Protein AF-A0A353B2M0-F1 (afdb_monomer_lite)

Structure (mmCIF, N/CA/C/O backbone):
data_AF-A0A353B2M0-F1
#
_entry.id   AF-A0A353B2M0-F1
#
loop_
_atom_site.group_PDB
_atom_site.id
_atom_site.type_symbol
_atom_site.label_atom_id
_atom_site.label_alt_id
_atom_site.label_comp_id
_atom_site.label_asym_id
_atom_site.label_entity_id
_atom_site.label_seq_id
_atom_site.pdbx_PDB_ins_code
_atom_site.Cartn_x
_atom_site.Cartn_y
_atom_site.Cartn_z
_atom_site.occupancy
_atom_site.B_iso_or_equiv
_atom_site.auth_seq_id
_atom_site.auth_comp_id
_atom_site.auth_asym_id
_atom_site.auth_atom_id
_atom_site.pdbx_PDB_model_num
ATOM 1 N N . MET A 1 1 ? 17.232 -44.791 -53.486 1.00 38.66 1 MET A N 1
ATOM 2 C CA . MET A 1 1 ? 16.799 -44.390 -52.121 1.00 38.66 1 MET A CA 1
ATOM 3 C C . MET A 1 1 ? 16.751 -42.863 -52.121 1.00 38.66 1 MET A C 1
ATOM 5 O O . MET A 1 1 ? 17.767 -42.301 -52.481 1.00 38.66 1 MET A O 1
ATOM 9 N N . LYS A 1 2 ? 15.677 -42.109 -51.863 1.00 38.09 2 LYS A N 1
ATOM 10 C CA . LYS A 1 2 ? 14.365 -42.306 -51.221 1.00 38.09 2 LYS A CA 1
ATOM 11 C C . LYS A 1 2 ? 13.293 -41.422 -51.914 1.00 38.09 2 LYS A C 1
ATOM 13 O O . LYS A 1 2 ? 13.633 -40.397 -52.489 1.00 38.09 2 LYS A O 1
ATOM 18 N N . LEU A 1 3 ? 12.046 -41.895 -51.789 1.00 36.38 3 LEU A N 1
ATOM 19 C CA . LEU A 1 3 ? 10.692 -41.305 -51.910 1.00 36.38 3 LEU A CA 1
ATOM 20 C C . LEU A 1 3 ? 10.557 -39.763 -51.885 1.00 36.38 3 LEU A C 1
ATOM 22 O O . LEU A 1 3 ? 11.245 -39.112 -51.111 1.00 36.38 3 LEU A O 1
ATOM 26 N N . ILE A 1 4 ? 9.745 -39.148 -52.765 1.00 41.94 4 ILE A N 1
ATOM 27 C CA . ILE A 1 4 ? 8.272 -38.897 -52.703 1.00 41.94 4 ILE A CA 1
ATOM 28 C C . ILE A 1 4 ? 7.836 -37.994 -51.534 1.00 41.94 4 ILE A C 1
ATOM 30 O O . ILE A 1 4 ? 7.985 -38.361 -50.373 1.00 41.94 4 ILE A O 1
ATOM 34 N N . GLY A 1 5 ? 7.180 -36.877 -51.876 1.00 35.09 5 GLY A N 1
ATOM 35 C CA . GLY A 1 5 ? 6.406 -36.032 -50.964 1.00 35.09 5 GLY A CA 1
ATOM 36 C C . GLY A 1 5 ? 5.658 -34.921 -51.709 1.00 35.09 5 GLY A C 1
ATOM 37 O O . GLY A 1 5 ? 6.160 -33.811 -51.831 1.00 35.09 5 GLY A O 1
ATOM 38 N N . LEU A 1 6 ? 4.470 -35.241 -52.227 1.00 42.84 6 LEU A N 1
ATOM 39 C CA . LEU A 1 6 ? 3.446 -34.288 -52.665 1.00 42.84 6 LEU A CA 1
ATOM 40 C C . LEU A 1 6 ? 2.471 -34.124 -51.488 1.00 42.84 6 LEU A C 1
ATOM 42 O O . LEU A 1 6 ? 2.043 -35.153 -50.977 1.00 42.84 6 LEU A O 1
ATOM 46 N N . LEU A 1 7 ? 2.088 -32.909 -51.082 1.00 34.78 7 LEU A N 1
ATOM 47 C CA . LEU A 1 7 ? 0.728 -32.642 -50.589 1.00 34.78 7 LEU A CA 1
ATOM 48 C C . LEU A 1 7 ? 0.422 -31.135 -50.520 1.00 34.78 7 LEU A C 1
ATOM 50 O O . LEU A 1 7 ? 1.185 -30.326 -50.003 1.00 34.78 7 LEU A O 1
ATOM 54 N N . THR A 1 8 ? -0.737 -30.817 -51.077 1.00 40.44 8 THR A N 1
ATOM 55 C CA . THR A 1 8 ? -1.471 -29.552 -51.155 1.00 40.44 8 THR A CA 1
ATOM 56 C C . THR A 1 8 ? -2.095 -29.136 -49.821 1.00 40.44 8 THR A C 1
ATOM 58 O O . THR A 1 8 ? -2.552 -30.004 -49.080 1.00 40.44 8 THR A O 1
ATOM 61 N N . ALA A 1 9 ? -2.265 -27.828 -49.586 1.00 36.38 9 ALA A N 1
ATOM 62 C CA . ALA A 1 9 ? -3.246 -27.318 -48.626 1.00 36.38 9 ALA A CA 1
ATOM 63 C C . ALA A 1 9 ? -3.965 -26.061 -49.153 1.00 36.38 9 ALA A C 1
ATOM 65 O O . ALA A 1 9 ? -3.365 -25.100 -49.623 1.00 36.38 9 ALA A O 1
ATOM 66 N N . THR A 1 10 ? -5.283 -26.178 -49.084 1.00 38.34 10 THR A N 1
ATOM 67 C CA . THR A 1 10 ? -6.421 -25.353 -49.498 1.00 38.34 10 THR A CA 1
ATOM 68 C C . THR A 1 10 ? -6.509 -23.959 -48.871 1.00 38.34 10 THR A C 1
ATOM 70 O O . THR A 1 10 ? -6.306 -23.792 -47.671 1.00 38.34 10 THR A O 1
ATOM 73 N N . ALA A 1 11 ? -6.938 -22.986 -49.681 1.00 36.31 11 ALA A N 1
ATOM 74 C CA . ALA A 1 11 ? -7.404 -21.671 -49.250 1.00 36.31 11 ALA A CA 1
ATOM 75 C C . ALA A 1 11 ? -8.826 -21.757 -48.661 1.00 36.31 11 ALA A C 1
ATOM 77 O O . ALA A 1 11 ? -9.702 -22.389 -49.253 1.00 36.31 11 ALA A O 1
ATOM 78 N N . ALA A 1 12 ? -9.058 -21.098 -47.524 1.00 38.59 12 ALA A N 1
ATOM 79 C CA . ALA A 1 12 ? -10.376 -20.944 -46.914 1.00 38.59 12 ALA A CA 1
ATOM 80 C C . ALA A 1 12 ? -10.892 -19.511 -47.126 1.00 38.59 12 ALA A C 1
ATOM 82 O O . ALA A 1 12 ? -10.228 -18.541 -46.761 1.00 38.59 12 ALA A O 1
ATOM 83 N N . LEU A 1 13 ? -12.078 -19.401 -47.729 1.00 34.12 13 LEU A N 1
ATOM 84 C CA . LEU A 1 13 ? -12.863 -18.174 -47.846 1.00 34.12 13 LEU A CA 1
ATOM 85 C C . LEU A 1 13 ? -13.512 -17.836 -46.496 1.00 34.12 13 LEU A C 1
ATOM 87 O O . LEU A 1 13 ? -14.226 -18.667 -45.939 1.00 34.12 13 LEU A O 1
ATOM 91 N N . PHE A 1 14 ? -13.338 -16.602 -46.021 1.00 34.75 14 PHE A N 1
ATOM 92 C CA . PHE A 1 14 ? -14.155 -16.032 -44.948 1.00 34.75 14 PHE A CA 1
ATOM 93 C C . PHE A 1 14 ? -15.223 -15.108 -45.539 1.00 34.75 14 PHE A C 1
ATOM 95 O O . PHE A 1 14 ? -14.926 -14.139 -46.236 1.00 34.75 14 PHE A O 1
ATOM 102 N N . SER A 1 15 ? -16.479 -15.449 -45.256 1.00 35.28 15 SER A N 1
ATOM 103 C CA . SER A 1 15 ? -17.677 -14.669 -45.561 1.00 35.28 15 SER A CA 1
ATOM 104 C C . SER A 1 15 ? -17.810 -13.512 -44.568 1.00 35.28 15 SER A C 1
ATOM 106 O O . SER A 1 15 ? -17.957 -13.738 -43.369 1.00 35.28 15 SER A O 1
ATOM 108 N N . LEU A 1 16 ? -17.789 -12.279 -45.074 1.00 35.88 16 LEU A N 1
ATOM 109 C CA . LEU A 1 16 ? -18.179 -11.072 -44.346 1.00 35.88 16 LEU A CA 1
ATOM 110 C C . LEU A 1 16 ? -19.706 -10.935 -44.387 1.00 35.88 16 LEU A C 1
ATOM 112 O O . LEU A 1 16 ? -20.298 -10.828 -45.458 1.00 35.88 16 LEU A O 1
ATOM 116 N N . SER A 1 17 ? -20.348 -10.901 -43.223 1.00 35.69 17 SER A N 1
ATOM 117 C CA . SER A 1 17 ? -21.733 -10.447 -43.084 1.00 35.69 17 SER A CA 1
ATOM 118 C C . SER A 1 17 ? -21.757 -9.296 -42.089 1.00 35.69 17 SER A C 1
ATOM 120 O O . SER A 1 17 ? -21.567 -9.478 -40.890 1.00 35.69 17 SER A O 1
ATOM 122 N N . SER A 1 18 ? -21.923 -8.092 -42.625 1.00 35.28 18 SER A N 1
ATOM 123 C CA . SER A 1 18 ? -22.082 -6.838 -41.902 1.00 35.28 18 SER A CA 1
ATOM 124 C C . SER A 1 18 ? -23.506 -6.722 -41.355 1.00 35.28 18 SER A C 1
ATOM 126 O O . SER A 1 18 ? -24.476 -6.718 -42.110 1.00 35.28 18 SER A O 1
ATOM 128 N N . VAL A 1 19 ? -23.633 -6.594 -40.035 1.00 40.03 19 VAL A N 1
ATOM 129 C CA . VAL A 1 19 ? -24.882 -6.187 -39.382 1.00 40.03 19 VAL A CA 1
ATOM 130 C C . VAL A 1 19 ? -24.833 -4.674 -39.184 1.00 40.03 19 VAL A C 1
ATOM 132 O O . VAL A 1 19 ? -23.972 -4.154 -38.477 1.00 40.03 19 VAL A O 1
ATOM 135 N N . PHE A 1 20 ? -25.749 -3.971 -39.846 1.00 31.17 20 PHE A N 1
ATOM 136 C CA . PHE A 1 20 ? -26.027 -2.555 -39.626 1.00 31.17 20 PHE A CA 1
ATOM 137 C C . PHE A 1 20 ? -26.699 -2.367 -38.260 1.00 31.17 20 PHE A C 1
ATOM 139 O O . PHE A 1 20 ? -27.721 -2.995 -37.989 1.00 31.17 20 PHE A O 1
ATOM 146 N N . CYS A 1 21 ? -26.169 -1.468 -37.429 1.00 29.81 21 CYS A N 1
ATOM 147 C CA . CYS A 1 21 ? -26.849 -0.973 -36.235 1.00 29.81 21 CYS A CA 1
ATOM 148 C C . CYS A 1 21 ? -27.221 0.501 -36.460 1.00 29.81 21 CYS A C 1
ATOM 150 O O . CYS A 1 21 ? -26.355 1.336 -36.721 1.00 29.81 21 CYS A O 1
ATOM 152 N N . VAL A 1 22 ? -28.521 0.792 -36.425 1.00 32.06 22 VAL A N 1
ATOM 153 C CA . VAL A 1 22 ? -29.113 2.133 -36.552 1.00 32.06 22 VAL A CA 1
ATOM 154 C C . VAL A 1 22 ? -29.095 2.808 -35.173 1.00 32.06 22 VAL A C 1
ATOM 156 O O . VAL A 1 22 ? -29.482 2.157 -34.201 1.00 32.06 22 VAL A O 1
ATOM 159 N N . PRO A 1 23 ? -28.702 4.088 -35.039 1.00 32.81 23 PRO A N 1
ATOM 160 C CA . PRO A 1 23 ? -28.779 4.783 -33.761 1.00 32.81 23 PRO A CA 1
ATOM 161 C C . PRO A 1 23 ? -30.209 5.275 -33.491 1.00 32.81 23 PRO A C 1
ATOM 163 O O . PRO A 1 23 ? -30.812 5.958 -34.319 1.00 32.81 23 PRO A O 1
ATOM 166 N N . LEU A 1 24 ? -30.739 4.950 -32.308 1.00 30.84 24 LEU A N 1
ATOM 167 C CA . LEU A 1 24 ? -31.956 5.556 -31.769 1.00 30.84 24 LEU A CA 1
ATOM 168 C C . LEU A 1 24 ? -31.598 6.903 -31.123 1.00 30.84 24 LEU A C 1
ATOM 170 O O . LEU A 1 24 ? -30.913 6.954 -30.104 1.00 30.84 24 LEU A O 1
ATOM 174 N N . THR A 1 25 ? -32.081 7.994 -31.705 1.00 33.09 25 THR A N 1
ATOM 175 C CA . THR A 1 25 ? -32.149 9.310 -31.061 1.00 33.09 25 THR A CA 1
ATOM 176 C C . THR A 1 25 ? -33.487 9.439 -30.337 1.00 33.09 25 THR A C 1
ATOM 178 O O . THR A 1 25 ? -34.529 9.290 -30.974 1.00 33.09 25 THR A O 1
ATOM 181 N N . SER A 1 26 ? -33.489 9.778 -29.047 1.00 33.69 26 SER A N 1
ATOM 182 C CA . SER A 1 26 ? -34.686 10.287 -28.366 1.00 33.69 26 SER A CA 1
ATOM 183 C C . SER A 1 26 ? -34.402 11.663 -27.775 1.00 33.69 26 SER A C 1
ATOM 185 O O . SER A 1 26 ? -33.613 11.817 -26.844 1.00 33.69 26 SER A O 1
ATOM 187 N N . SER A 1 27 ? -35.054 12.653 -28.365 1.00 29.84 27 SER A N 1
ATOM 188 C CA . SER A 1 27 ? -35.140 14.045 -27.951 1.00 29.84 27 SER A CA 1
ATOM 189 C C . SER A 1 27 ? -36.437 14.302 -27.173 1.00 29.84 27 SER A C 1
ATOM 191 O O . SER A 1 27 ? -37.452 13.705 -27.522 1.00 29.84 27 SER A O 1
ATOM 193 N N . LEU A 1 28 ? -36.385 15.299 -26.273 1.00 27.97 28 LEU A N 1
ATOM 194 C CA . LEU A 1 28 ? -37.503 16.073 -25.686 1.00 27.97 28 LEU A CA 1
ATOM 195 C C . LEU A 1 28 ? -38.323 15.306 -24.615 1.00 27.97 28 LEU A C 1
ATOM 197 O O . LEU A 1 28 ? -38.499 14.104 -24.704 1.00 27.97 28 LEU A O 1
ATOM 201 N N . GLU A 1 29 ? -38.808 15.901 -23.520 1.00 31.11 29 GLU A N 1
ATOM 202 C CA . GLU A 1 29 ? -39.394 17.236 -23.399 1.00 31.11 29 GLU A CA 1
ATOM 203 C C . GLU A 1 29 ? -39.550 17.652 -21.916 1.00 31.11 29 GLU A C 1
ATOM 205 O O . GLU A 1 29 ? -39.740 16.825 -21.024 1.00 31.11 29 GLU A O 1
ATOM 210 N N . SER A 1 30 ? -39.468 18.958 -21.659 1.00 30.44 30 SER A N 1
ATOM 211 C CA . SER A 1 30 ? -39.728 19.627 -20.380 1.00 30.44 30 SER A CA 1
ATOM 212 C C . SER A 1 30 ? -41.229 19.817 -20.126 1.00 30.44 30 SER A C 1
ATOM 214 O O . SER A 1 30 ? -41.936 20.249 -21.033 1.00 30.44 30 SER A O 1
ATOM 216 N N . GLY A 1 31 ? -41.698 19.640 -18.884 1.00 28.89 31 GLY A N 1
ATOM 217 C CA . GLY A 1 31 ? -43.100 19.889 -18.520 1.00 28.89 31 GLY A CA 1
ATOM 218 C C . GLY A 1 31 ? -43.348 20.125 -17.024 1.00 28.89 31 GLY A C 1
ATOM 219 O O . GLY A 1 31 ? -43.623 19.193 -16.285 1.00 28.89 31 GLY A O 1
ATOM 220 N N . GLN A 1 32 ? -43.213 21.390 -16.619 1.00 27.52 32 GLN A N 1
ATOM 221 C CA . GLN A 1 32 ? -44.094 22.203 -15.757 1.00 27.52 32 GLN A CA 1
ATOM 222 C C . GLN A 1 32 ? -44.709 21.661 -14.437 1.00 27.52 32 GLN A C 1
ATOM 224 O O . GLN A 1 32 ? -45.467 20.698 -14.391 1.00 27.52 32 GLN A O 1
ATOM 229 N N . GLN A 1 33 ? -44.462 22.439 -13.371 1.00 28.86 33 GLN A N 1
ATOM 230 C CA . GLN A 1 33 ? -45.110 22.432 -12.051 1.00 28.86 33 GLN A CA 1
ATOM 231 C C . GLN A 1 33 ? -46.632 22.636 -12.105 1.00 28.86 33 GLN A C 1
ATOM 233 O O . GLN A 1 33 ? -47.107 23.516 -12.822 1.00 28.86 33 GLN A O 1
ATOM 238 N N . VAL A 1 34 ? -47.358 21.981 -11.188 1.00 26.98 34 VAL A N 1
ATOM 239 C CA . VAL A 1 34 ? -48.629 22.491 -10.646 1.00 26.98 34 VAL A CA 1
ATOM 240 C C . VAL A 1 34 ? -48.684 22.237 -9.137 1.00 26.98 34 VAL A C 1
ATOM 242 O O . VAL A 1 34 ? -48.509 21.113 -8.671 1.00 26.98 34 VAL A O 1
ATOM 245 N N . SER A 1 35 ? -48.909 23.312 -8.383 1.00 27.80 35 SER A N 1
ATOM 246 C CA . SER A 1 35 ? -49.234 23.324 -6.959 1.00 27.80 35 SER A CA 1
ATOM 247 C C . SER A 1 35 ? -50.745 23.210 -6.762 1.00 27.80 35 SER A C 1
ATOM 249 O O . SER A 1 35 ? -51.513 23.815 -7.506 1.00 27.80 35 SER A O 1
ATOM 251 N N . VAL A 1 36 ? -51.182 22.500 -5.719 1.00 29.11 36 VAL A N 1
ATOM 252 C CA . VAL A 1 36 ? -52.531 22.660 -5.160 1.00 29.11 36 VAL A CA 1
ATOM 253 C C . VAL A 1 36 ? -52.441 22.594 -3.638 1.00 29.11 36 VAL A C 1
ATOM 255 O O . VAL A 1 36 ? -51.980 21.610 -3.062 1.00 29.11 36 VAL A O 1
ATOM 258 N N . SER A 1 37 ? -52.875 23.683 -3.011 1.00 31.83 37 SER A N 1
ATOM 259 C CA . SER A 1 37 ? -53.070 23.857 -1.571 1.00 31.83 37 SER A CA 1
ATOM 260 C C . SER A 1 37 ? -54.562 23.745 -1.222 1.00 31.83 37 SER A C 1
ATOM 262 O O . SER A 1 37 ? -55.397 23.931 -2.101 1.00 31.83 37 SER A O 1
ATOM 264 N N . GLN A 1 38 ? -54.841 23.610 0.087 1.00 32.00 38 GLN A N 1
ATOM 265 C CA . GLN A 1 38 ? -56.123 23.702 0.832 1.00 32.00 38 GLN A CA 1
ATOM 266 C C . GLN A 1 38 ? -56.730 22.328 1.199 1.00 32.00 38 GLN A C 1
ATOM 268 O O . GLN A 1 38 ? -57.123 21.578 0.319 1.00 32.00 38 GLN A O 1
ATOM 273 N N . GLN A 1 39 ? -56.661 21.816 2.440 1.00 30.70 39 GLN A N 1
ATOM 274 C CA . GLN A 1 39 ? -57.076 22.292 3.784 1.00 30.70 39 GLN A CA 1
ATOM 275 C C . GLN A 1 39 ? -58.570 22.036 4.070 1.00 30.70 39 GLN A C 1
ATOM 277 O O . GLN A 1 39 ? -59.410 22.638 3.415 1.00 30.70 39 GLN A O 1
ATOM 282 N N . LEU A 1 40 ? -58.869 21.186 5.075 1.00 26.77 40 LEU A N 1
ATOM 283 C CA . LEU A 1 40 ? -59.820 21.393 6.197 1.00 26.77 40 LEU A CA 1
ATOM 284 C C . LEU A 1 40 ? -60.148 20.073 6.941 1.00 26.77 40 LEU A C 1
ATOM 286 O O . LEU A 1 40 ? -60.422 19.061 6.306 1.00 26.77 40 LEU A O 1
ATOM 290 N N . GLY A 1 41 ? -60.172 20.118 8.284 1.00 26.84 41 GLY A N 1
ATOM 291 C CA . GLY A 1 41 ? -60.771 19.078 9.144 1.00 26.84 41 GLY A CA 1
ATOM 292 C C . GLY A 1 41 ? -60.127 18.890 10.531 1.00 26.84 41 GLY A C 1
ATOM 293 O O . GLY A 1 41 ? -59.205 18.097 10.670 1.00 26.84 41 GLY A O 1
ATOM 294 N N . GLN A 1 42 ? -60.631 19.617 11.539 1.00 29.72 42 GLN A N 1
ATOM 295 C CA . GLN A 1 42 ? -60.488 19.414 13.006 1.00 29.72 42 GLN A CA 1
ATOM 296 C C . GLN A 1 42 ? -60.988 18.005 13.428 1.00 29.72 42 GLN A C 1
ATOM 298 O O . GLN A 1 42 ? -61.730 17.402 12.666 1.00 29.72 42 GLN A O 1
ATOM 303 N N . GLU A 1 43 ? -60.754 17.376 14.584 1.00 29.66 43 GLU A N 1
ATOM 304 C CA . GLU A 1 43 ? -60.117 17.615 15.889 1.00 29.66 43 GLU A CA 1
ATOM 305 C C . GLU A 1 43 ? -60.033 16.211 16.549 1.00 29.66 43 GLU A C 1
ATOM 307 O O . GLU A 1 43 ? -60.992 15.449 16.434 1.00 29.66 43 GLU A O 1
ATOM 312 N N . ALA A 1 44 ? -58.957 15.858 17.262 1.00 28.25 44 ALA A N 1
ATOM 313 C CA . ALA A 1 44 ? -59.009 14.867 18.350 1.00 28.25 44 ALA A CA 1
ATOM 314 C C . ALA A 1 44 ? -57.740 14.944 19.211 1.00 28.25 44 ALA A C 1
ATOM 316 O O . ALA A 1 44 ? -56.614 14.769 18.747 1.00 28.25 44 ALA A O 1
ATOM 317 N N . THR A 1 45 ? -57.952 15.224 20.488 1.00 32.66 45 THR A N 1
ATOM 318 C CA . THR A 1 45 ? -56.978 15.307 21.571 1.00 32.66 45 THR A CA 1
ATOM 319 C C . THR A 1 45 ? -56.500 13.922 22.003 1.00 32.66 45 THR A C 1
ATOM 321 O O . THR A 1 45 ? -57.309 13.106 22.421 1.00 32.66 45 THR A O 1
ATOM 324 N N . THR A 1 46 ? -55.185 13.686 22.045 1.00 29.38 46 THR A N 1
ATOM 325 C CA . THR A 1 46 ? -54.583 12.724 22.990 1.00 29.38 46 THR A CA 1
ATOM 326 C C . THR A 1 46 ? -53.135 13.092 23.299 1.00 29.38 46 THR A C 1
ATOM 328 O O . THR A 1 46 ? -52.298 13.188 22.403 1.00 29.38 46 THR A O 1
ATOM 331 N N . ASN A 1 47 ? -52.849 13.251 24.593 1.00 38.31 47 ASN A N 1
ATOM 332 C CA . ASN A 1 47 ? -51.508 13.278 25.167 1.00 38.31 47 ASN A CA 1
ATOM 333 C C . ASN A 1 47 ? -50.688 12.071 24.687 1.00 38.31 47 ASN A C 1
ATOM 335 O O . ASN A 1 47 ? -51.014 10.929 25.004 1.00 38.31 47 ASN A O 1
ATOM 339 N N . SER A 1 48 ? -49.579 12.330 24.003 1.00 31.83 48 SER A N 1
ATOM 340 C CA . SER A 1 48 ? -48.527 11.353 23.746 1.00 31.83 48 SER A CA 1
ATOM 341 C C . SER A 1 48 ? -47.200 12.059 23.974 1.00 31.83 48 SER A C 1
ATOM 343 O O . SER A 1 48 ? -46.919 13.099 23.376 1.00 31.83 48 SER A O 1
ATOM 345 N N . LYS A 1 49 ? -46.429 11.529 24.928 1.00 34.94 49 LYS A N 1
ATOM 346 C CA . LYS A 1 49 ? -45.073 11.963 25.263 1.00 34.94 49 LYS A CA 1
ATOM 347 C C . LYS A 1 49 ? -44.299 12.214 23.973 1.00 34.94 49 LYS A C 1
ATOM 349 O O . LYS A 1 49 ? -44.197 11.317 23.141 1.00 34.94 49 LYS A O 1
ATOM 354 N N . ALA A 1 50 ? -43.727 13.409 23.845 1.00 31.97 50 ALA A N 1
ATOM 355 C CA . ALA A 1 50 ? -42.765 13.713 22.802 1.00 31.97 50 ALA A CA 1
ATOM 356 C C . ALA A 1 50 ? -41.608 12.710 22.910 1.00 31.97 50 ALA A C 1
ATOM 358 O O . ALA A 1 50 ? -40.702 12.864 23.730 1.00 31.97 50 ALA A O 1
ATOM 359 N N . GLN A 1 51 ? -41.665 11.650 22.104 1.00 34.81 51 GLN A N 1
ATOM 360 C CA . GLN A 1 51 ? -40.499 10.856 21.774 1.00 34.81 51 GLN A CA 1
ATOM 361 C C . GLN A 1 51 ? -39.513 11.834 21.154 1.00 34.81 51 GLN A C 1
ATOM 363 O O . GLN A 1 51 ? -39.758 12.402 20.086 1.00 34.81 51 GLN A O 1
ATOM 368 N N . ALA A 1 52 ? -38.432 12.091 21.888 1.00 37.69 52 ALA A N 1
ATOM 369 C CA . ALA A 1 52 ? -37.298 12.819 21.369 1.00 37.69 52 ALA A CA 1
ATOM 370 C C . ALA A 1 52 ? -36.937 12.183 20.027 1.00 37.69 52 ALA A C 1
ATOM 372 O O . ALA A 1 52 ? -36.637 10.988 19.961 1.00 37.69 52 ALA A O 1
ATOM 373 N N . LYS A 1 53 ? -37.020 12.983 18.957 1.00 33.62 53 LYS A N 1
ATOM 374 C CA . LYS A 1 53 ? -36.496 12.609 17.644 1.00 33.62 53 LYS A CA 1
ATOM 375 C C . LYS A 1 53 ? -35.104 12.012 17.867 1.00 33.62 53 LYS A C 1
ATOM 377 O O . LYS A 1 53 ? -34.347 12.603 18.648 1.00 33.62 53 LYS A O 1
ATOM 382 N N . PRO A 1 54 ? -34.755 10.881 17.228 1.00 37.72 54 PRO A N 1
ATOM 383 C CA . PRO A 1 54 ? -33.411 10.346 17.347 1.00 37.72 54 PRO A CA 1
ATOM 384 C C . PRO A 1 54 ? -32.454 11.487 17.018 1.00 37.72 54 PRO A C 1
ATOM 386 O O . PRO A 1 54 ? -32.630 12.175 16.004 1.00 37.72 54 PRO A O 1
ATOM 389 N N . LYS A 1 55 ? -31.515 11.764 17.936 1.00 32.50 55 LYS A N 1
ATOM 390 C CA . LYS A 1 55 ? -30.441 12.727 17.692 1.00 32.50 55 LYS A CA 1
ATOM 391 C C . LYS A 1 55 ? -29.891 12.377 16.318 1.00 32.50 55 LYS A C 1
ATOM 393 O O . LYS A 1 55 ? -29.421 11.257 16.138 1.00 32.50 55 LYS A O 1
ATOM 398 N N . LYS A 1 56 ? -29.996 13.303 15.356 1.00 35.16 56 LYS A N 1
ATOM 399 C CA . LYS A 1 56 ? -29.266 13.200 14.093 1.00 35.16 56 LYS A CA 1
ATOM 400 C C . LYS A 1 56 ? -27.831 12.873 14.490 1.00 35.16 56 LYS A C 1
ATOM 402 O O . LYS A 1 56 ? -27.192 13.707 15.132 1.00 35.16 56 LYS A O 1
ATOM 407 N N . SER A 1 57 ? -27.375 11.655 14.203 1.00 42.09 57 SER A N 1
ATOM 408 C CA . SER A 1 57 ? -25.964 11.314 14.319 1.00 42.09 57 SER A CA 1
ATOM 409 C C . SER A 1 57 ? -25.226 12.408 13.560 1.00 42.09 57 SER A C 1
ATOM 411 O O . SER A 1 57 ? -25.565 12.664 12.400 1.00 42.09 57 SER A O 1
ATOM 413 N N . GLY A 1 58 ? -24.326 13.131 14.233 1.00 41.31 58 GLY A N 1
ATOM 414 C CA . GLY A 1 58 ? -23.527 14.162 13.578 1.00 41.31 58 GLY A CA 1
ATOM 415 C C . GLY A 1 58 ? -22.958 13.583 12.287 1.00 41.31 58 GLY A C 1
ATOM 416 O O . GLY A 1 58 ? -22.591 12.407 12.266 1.00 41.31 58 GLY A O 1
ATOM 417 N N . ARG A 1 59 ? -22.976 14.364 11.199 1.00 51.16 59 ARG A N 1
ATOM 418 C CA . ARG A 1 59 ? -22.348 13.959 9.934 1.00 51.16 59 ARG A CA 1
ATOM 419 C C . ARG A 1 59 ? -20.959 13.415 10.272 1.00 51.16 59 ARG A C 1
ATOM 421 O O . ARG A 1 59 ? -20.140 14.170 10.787 1.00 51.16 59 ARG A O 1
ATOM 428 N N . ARG A 1 60 ? -20.734 12.114 10.058 1.00 67.56 60 ARG A N 1
ATOM 429 C CA . ARG A 1 60 ? -19.393 11.536 10.137 1.00 67.56 60 ARG A CA 1
ATOM 430 C C . ARG A 1 60 ? -18.600 12.212 9.026 1.00 67.56 60 ARG A C 1
ATOM 432 O O . ARG A 1 60 ? -18.990 12.134 7.866 1.00 67.56 60 ARG A O 1
ATOM 439 N N . SER A 1 61 ? -17.602 12.988 9.416 1.00 80.81 61 SER A N 1
ATOM 440 C CA . SER A 1 61 ? -16.646 13.613 8.514 1.00 80.81 61 SER A CA 1
ATOM 441 C C . SER A 1 61 ? -15.272 13.080 8.864 1.00 80.81 61 SER A C 1
ATOM 443 O O . SER A 1 61 ? -14.988 12.851 10.044 1.00 80.81 61 SER A O 1
ATOM 445 N N . PHE A 1 62 ? -14.420 12.929 7.857 1.00 89.19 62 PHE A N 1
ATOM 446 C CA . PHE A 1 62 ? -13.025 12.592 8.081 1.00 89.19 62 PHE A CA 1
ATOM 447 C C . PHE A 1 62 ? -12.364 13.608 9.034 1.00 89.19 62 PHE A C 1
ATOM 449 O O . PHE A 1 62 ? -12.678 14.805 8.968 1.00 89.19 62 PHE A O 1
ATOM 456 N N . PRO A 1 63 ? -11.483 13.153 9.944 1.00 91.62 63 PRO A N 1
ATOM 457 C CA . PRO A 1 63 ? -10.638 14.037 10.741 1.00 91.62 63 PRO A CA 1
ATOM 458 C C . PRO A 1 63 ? -9.722 14.899 9.876 1.00 91.62 63 PRO A C 1
ATOM 460 O O . PRO A 1 63 ? -9.594 14.683 8.673 1.00 91.62 63 PRO A O 1
ATOM 463 N N . LYS A 1 64 ? -9.069 15.887 10.494 1.00 90.69 64 LYS A N 1
ATOM 464 C CA . LYS A 1 64 ? -8.152 16.776 9.767 1.00 90.69 64 LYS A CA 1
ATOM 465 C C . LYS A 1 64 ? -6.789 16.141 9.538 1.00 90.69 64 LYS A C 1
ATOM 467 O O . LYS A 1 64 ? -6.111 16.507 8.588 1.00 90.69 64 LYS A O 1
ATOM 472 N N . THR A 1 65 ? -6.381 15.246 10.430 1.00 94.50 65 THR A N 1
ATOM 473 C CA . THR A 1 65 ? -5.053 14.634 10.402 1.00 94.50 65 THR A CA 1
ATOM 474 C C . THR A 1 65 ? -5.149 13.126 10.208 1.00 94.50 65 THR A C 1
ATOM 476 O O . THR A 1 65 ? -6.128 12.496 10.623 1.00 94.50 65 THR A O 1
ATOM 479 N N . ALA A 1 66 ? -4.126 12.531 9.594 1.00 95.12 66 ALA A N 1
ATOM 480 C CA . ALA A 1 66 ? -4.060 11.084 9.425 1.00 95.12 66 ALA A CA 1
ATOM 481 C C . ALA A 1 66 ? -3.998 10.360 10.775 1.00 95.12 66 ALA A C 1
ATOM 483 O O . ALA A 1 66 ? -4.619 9.314 10.929 1.00 95.12 66 ALA A O 1
ATOM 484 N N . PHE A 1 67 ? -3.319 10.922 11.777 1.00 97.31 67 PHE A N 1
ATOM 485 C CA . PHE A 1 67 ? -3.239 10.335 13.112 1.00 97.31 67 PHE A CA 1
ATOM 486 C C . PHE A 1 67 ? -4.602 10.293 13.817 1.00 97.31 67 PHE A C 1
ATOM 488 O O . PHE A 1 67 ? -4.988 9.251 14.340 1.00 97.31 67 PHE A O 1
ATOM 495 N N . GLU A 1 68 ? -5.381 11.379 13.781 1.00 96.75 68 GLU A N 1
ATOM 496 C CA . GLU A 1 68 ? -6.755 11.360 14.313 1.00 96.75 68 GLU A CA 1
ATOM 497 C C . GLU A 1 68 ? -7.634 10.354 13.558 1.00 96.75 68 GLU A C 1
ATOM 499 O O . GLU A 1 68 ? -8.508 9.716 14.145 1.00 96.75 68 GLU A O 1
ATOM 504 N N . TYR A 1 69 ? -7.405 10.191 12.252 1.00 96.00 69 TYR A N 1
ATOM 505 C CA . TYR A 1 69 ? -8.102 9.179 11.472 1.00 96.00 69 TYR A CA 1
ATOM 506 C C . TYR A 1 69 ? -7.674 7.757 11.851 1.00 96.00 69 TYR A C 1
ATOM 508 O O . TYR A 1 69 ? -8.541 6.907 12.025 1.00 96.00 69 TYR A O 1
ATOM 516 N N . ALA A 1 70 ? -6.387 7.511 12.112 1.00 97.19 70 ALA A N 1
ATOM 517 C CA . ALA A 1 70 ? -5.892 6.248 12.662 1.00 97.19 70 ALA A CA 1
ATOM 518 C C . ALA A 1 70 ? -6.585 5.898 13.995 1.00 97.19 70 ALA A C 1
ATOM 520 O O . ALA A 1 70 ? -7.067 4.781 14.164 1.00 97.19 70 ALA A O 1
ATOM 521 N N . GLN A 1 71 ? -6.740 6.873 14.896 1.00 97.38 71 GLN A N 1
ATOM 522 C CA . GLN A 1 71 ? -7.473 6.683 16.155 1.00 97.38 71 GLN A CA 1
ATOM 523 C C . GLN A 1 71 ? -8.970 6.413 15.937 1.00 97.38 71 GLN A C 1
ATOM 525 O O . GLN A 1 71 ? -9.582 5.639 16.669 1.00 97.38 71 GLN A O 1
ATOM 530 N N . MET A 1 72 ? -9.580 7.045 14.929 1.00 96.19 72 MET A N 1
ATOM 531 C CA . MET A 1 72 ? -10.985 6.817 14.583 1.00 96.19 72 MET A CA 1
ATOM 532 C C . MET A 1 72 ? -11.233 5.397 14.055 1.00 96.19 72 MET A C 1
ATOM 534 O O . MET A 1 72 ? -12.297 4.836 14.318 1.00 96.19 72 MET A O 1
ATOM 538 N N . VAL A 1 73 ? -10.293 4.833 13.292 1.00 96.94 73 VAL A N 1
ATOM 539 C CA . VAL A 1 73 ? -10.450 3.515 12.651 1.00 96.94 73 VAL A CA 1
ATOM 540 C C . VAL A 1 73 ? -10.055 2.353 13.563 1.00 96.94 73 VAL A C 1
ATOM 542 O O . VAL A 1 73 ? -10.548 1.239 13.377 1.00 96.94 73 VAL A O 1
ATOM 545 N N . GLU A 1 74 ? -9.213 2.610 14.566 1.00 97.81 74 GLU A N 1
ATOM 546 C CA . GLU A 1 74 ? -8.657 1.598 15.470 1.00 97.81 74 GLU A CA 1
ATOM 547 C C . GLU A 1 74 ? -9.699 0.665 16.117 1.00 97.81 74 GLU A C 1
ATOM 549 O O . GLU A 1 74 ? -9.462 -0.544 16.141 1.00 97.81 74 GLU A O 1
ATOM 554 N N . PRO A 1 75 ? -10.881 1.128 16.573 1.00 97.38 75 PRO A N 1
ATOM 555 C CA . PRO A 1 75 ? -11.869 0.231 17.175 1.00 97.38 75 PRO A CA 1
ATOM 556 C C . PRO A 1 75 ? -12.397 -0.872 16.240 1.00 97.38 75 PRO A C 1
ATOM 558 O O . PRO A 1 75 ? -12.829 -1.918 16.721 1.00 97.38 75 PRO A O 1
ATOM 561 N N . GLU A 1 76 ? -12.380 -0.652 14.921 1.00 97.94 76 GLU A N 1
ATOM 562 C CA . GLU A 1 76 ? -12.879 -1.605 13.913 1.00 97.94 76 GLU A CA 1
ATOM 563 C C . GLU A 1 76 ? -11.750 -2.390 13.231 1.00 97.94 76 GLU A C 1
ATOM 565 O O . GLU A 1 76 ? -11.947 -3.544 12.834 1.00 97.94 76 GLU A O 1
ATOM 570 N N . LEU A 1 77 ? -10.581 -1.756 13.071 1.00 98.38 77 LEU A N 1
ATOM 571 C CA . LEU A 1 77 ? -9.482 -2.237 12.224 1.00 98.38 77 LEU A CA 1
ATOM 572 C C . LEU A 1 77 ? -8.154 -2.433 12.971 1.00 98.38 77 LEU A C 1
ATOM 574 O O . LEU A 1 77 ? -7.170 -2.900 12.393 1.00 98.38 77 LEU A O 1
ATOM 578 N N . GLY A 1 78 ? -8.106 -2.098 14.256 1.00 98.00 78 GLY A N 1
ATOM 579 C CA . GLY A 1 78 ? -6.856 -2.037 14.996 1.00 98.00 78 GLY A CA 1
ATOM 580 C C . GLY A 1 78 ? -5.900 -0.984 14.437 1.00 98.00 78 GLY A C 1
ATOM 581 O O . GLY A 1 78 ? -6.285 -0.069 13.705 1.00 98.00 78 GLY A O 1
ATOM 582 N N . VAL A 1 79 ? -4.633 -1.116 14.805 1.00 97.62 79 VAL A N 1
ATOM 583 C CA . VAL A 1 79 ? -3.602 -0.146 14.442 1.00 97.62 79 VAL A CA 1
ATOM 584 C C . VAL A 1 79 ? -3.187 -0.332 12.976 1.00 97.62 79 VAL A C 1
ATOM 586 O O . VAL A 1 79 ? -2.900 -1.465 12.574 1.00 97.62 79 VAL A O 1
ATOM 589 N N . PRO A 1 80 ? -3.097 0.751 12.176 1.00 97.25 80 PRO A N 1
ATOM 590 C CA . PRO A 1 80 ? -2.508 0.693 10.843 1.00 97.25 80 PRO A CA 1
ATOM 591 C C . PRO A 1 80 ? -1.102 0.076 10.857 1.00 97.25 80 PRO A C 1
ATOM 593 O O . PRO A 1 80 ? -0.333 0.358 11.778 1.00 97.25 80 PRO A O 1
ATOM 596 N N . PRO A 1 81 ? -0.711 -0.726 9.855 1.00 97.12 81 PRO A N 1
ATOM 597 C CA . PRO A 1 81 ? 0.621 -1.318 9.816 1.00 97.12 81 PRO A CA 1
ATOM 598 C C . PRO A 1 81 ? 1.709 -0.263 9.578 1.00 97.12 81 PRO A C 1
ATOM 600 O O . PRO A 1 81 ? 1.487 0.757 8.923 1.00 97.12 81 PRO A O 1
ATOM 603 N N . LYS A 1 82 ? 2.922 -0.539 10.064 1.00 97.12 82 LYS A N 1
ATOM 604 C CA . LYS A 1 82 ? 4.120 0.188 9.637 1.00 97.12 82 LYS A CA 1
ATOM 605 C C . LYS A 1 82 ? 4.509 -0.296 8.243 1.00 97.12 82 LYS A C 1
ATOM 607 O O . LYS A 1 82 ? 4.770 -1.482 8.061 1.00 97.12 82 LYS A O 1
ATOM 612 N N . ILE A 1 83 ? 4.540 0.604 7.262 1.00 98.06 83 ILE A N 1
ATOM 613 C CA . ILE A 1 83 ? 4.793 0.220 5.870 1.00 98.06 83 ILE A CA 1
ATOM 614 C C . ILE A 1 83 ? 6.293 0.168 5.595 1.00 98.06 83 ILE A C 1
ATOM 616 O O . ILE A 1 83 ? 6.966 1.199 5.630 1.00 98.06 83 ILE A O 1
ATOM 620 N N . ASN A 1 84 ? 6.788 -1.027 5.271 1.00 98.19 84 ASN A N 1
ATOM 621 C CA . ASN A 1 84 ? 8.148 -1.260 4.803 1.00 98.19 84 ASN A CA 1
ATOM 622 C C . ASN A 1 84 ? 8.129 -1.796 3.361 1.00 98.19 84 ASN A C 1
ATOM 624 O O . ASN A 1 84 ? 7.861 -2.971 3.116 1.00 98.19 84 ASN A O 1
ATOM 628 N N . LEU A 1 85 ? 8.443 -0.941 2.389 1.00 98.12 85 LEU A N 1
ATOM 629 C CA . LEU A 1 85 ? 8.426 -1.289 0.963 1.00 98.12 85 LEU A CA 1
ATOM 630 C C . LEU A 1 85 ? 9.534 -2.290 0.584 1.00 98.12 85 LEU A C 1
ATOM 632 O O . LEU A 1 85 ? 9.443 -2.965 -0.449 1.00 98.12 85 LEU A O 1
ATOM 636 N N . ASP A 1 86 ? 10.554 -2.451 1.433 1.00 98.00 86 ASP A N 1
ATOM 637 C CA . ASP A 1 86 ? 11.596 -3.463 1.244 1.00 98.00 86 ASP A CA 1
ATOM 638 C C . ASP A 1 86 ? 11.050 -4.890 1.411 1.00 98.00 86 ASP A C 1
ATOM 640 O O . ASP A 1 86 ? 11.519 -5.815 0.738 1.00 98.00 86 ASP A O 1
ATOM 644 N N . GLU A 1 87 ? 10.013 -5.050 2.235 1.00 97.31 87 GLU A N 1
ATOM 645 C CA . GLU A 1 87 ? 9.309 -6.314 2.493 1.00 97.31 87 GLU A CA 1
ATOM 646 C C . GLU A 1 87 ? 8.139 -6.557 1.530 1.00 97.31 87 GLU A C 1
ATOM 648 O O . GLU A 1 87 ? 7.640 -7.678 1.421 1.00 97.31 87 GLU A O 1
ATOM 653 N N . ALA A 1 88 ? 7.707 -5.522 0.808 1.00 97.88 88 ALA A N 1
ATOM 654 C CA . ALA A 1 88 ? 6.603 -5.612 -0.134 1.00 97.88 88 ALA A CA 1
ATOM 655 C C . ALA A 1 88 ? 6.964 -6.422 -1.393 1.00 97.88 88 ALA A C 1
ATOM 657 O O . ALA A 1 88 ? 8.112 -6.476 -1.840 1.00 97.88 88 ALA A O 1
ATOM 658 N N . VAL A 1 89 ? 5.957 -7.030 -2.013 1.00 98.00 89 VAL A N 1
ATOM 659 C CA . VAL A 1 89 ? 6.080 -7.740 -3.288 1.00 98.00 89 VAL A CA 1
ATOM 660 C C . VAL A 1 89 ? 6.002 -6.730 -4.424 1.00 98.00 89 VAL A C 1
ATOM 662 O O . VAL A 1 89 ? 5.056 -5.957 -4.505 1.00 98.00 89 VAL A O 1
ATOM 665 N N . GLU A 1 90 ? 6.978 -6.735 -5.325 1.00 97.62 90 GLU A N 1
ATOM 666 C CA . GLU A 1 90 ? 6.903 -5.941 -6.552 1.00 97.62 90 GLU A CA 1
ATOM 667 C C . GLU A 1 90 ? 5.831 -6.503 -7.489 1.00 97.62 90 GLU A C 1
ATOM 669 O O . GLU A 1 90 ? 5.803 -7.709 -7.735 1.00 97.62 90 GLU A O 1
ATOM 674 N N . ILE A 1 91 ? 4.982 -5.635 -8.036 1.00 97.44 91 ILE A N 1
ATOM 675 C CA . ILE A 1 91 ? 4.033 -6.000 -9.085 1.00 97.44 91 ILE A CA 1
ATOM 676 C C . ILE A 1 91 ? 4.828 -6.257 -10.372 1.00 9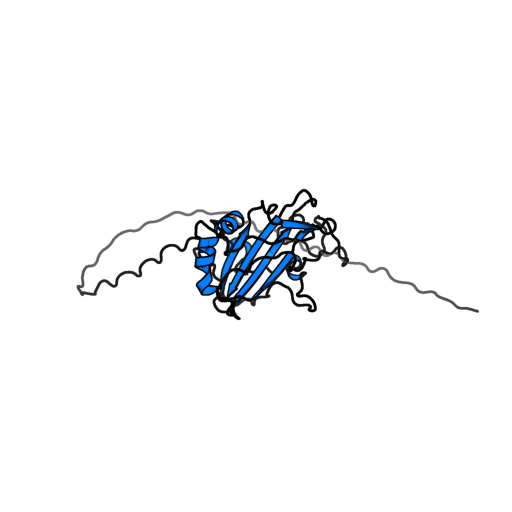7.44 91 ILE A C 1
ATOM 678 O O . ILE A 1 91 ? 5.444 -5.325 -10.900 1.00 97.44 91 ILE A O 1
ATOM 682 N N . PRO A 1 92 ? 4.851 -7.496 -10.895 1.00 97.00 92 PRO A N 1
ATOM 683 C CA . PRO A 1 92 ? 5.554 -7.776 -12.134 1.00 97.00 92 PRO A CA 1
ATOM 684 C C . PRO A 1 92 ? 4.768 -7.230 -13.330 1.00 97.00 92 PRO A C 1
ATOM 686 O O . PRO A 1 92 ? 3.540 -7.302 -13.372 1.00 97.00 92 PRO A O 1
ATOM 689 N N . LEU A 1 93 ? 5.493 -6.724 -14.324 1.00 96.88 93 LEU A N 1
ATOM 690 C CA . LEU A 1 93 ? 4.939 -6.286 -15.601 1.00 96.88 93 LEU A CA 1
ATOM 691 C C . LEU A 1 93 ? 5.454 -7.155 -16.737 1.00 96.88 93 LEU A C 1
ATOM 693 O O . LEU A 1 93 ? 6.628 -7.541 -16.733 1.00 96.88 93 LEU A O 1
ATOM 697 N N . TYR A 1 94 ? 4.586 -7.422 -17.710 1.00 96.75 94 TYR A N 1
ATOM 698 C CA . TYR A 1 94 ? 4.868 -8.336 -18.810 1.00 96.75 94 TYR A CA 1
ATOM 699 C C . TYR A 1 94 ? 4.621 -7.699 -20.177 1.00 96.75 94 TYR A C 1
ATOM 701 O O . TYR A 1 94 ? 3.727 -6.869 -20.339 1.00 96.75 94 TYR A O 1
ATOM 709 N N . VAL A 1 95 ? 5.436 -8.106 -21.151 1.00 96.06 95 VAL A N 1
ATOM 710 C CA . VAL A 1 95 ? 5.228 -7.853 -22.581 1.00 96.06 95 VAL A CA 1
ATOM 711 C C . VAL A 1 95 ? 5.427 -9.175 -23.309 1.00 96.06 95 VAL A C 1
ATOM 713 O O . VAL A 1 95 ? 6.521 -9.744 -23.256 1.00 96.06 95 VAL A O 1
ATOM 716 N N . ASN A 1 96 ? 4.390 -9.663 -23.994 1.00 95.19 96 ASN A N 1
ATOM 717 C CA . ASN A 1 96 ? 4.378 -10.984 -24.633 1.00 95.19 96 ASN A CA 1
ATOM 718 C C . ASN A 1 96 ? 4.722 -12.131 -23.655 1.00 95.19 96 ASN A C 1
ATOM 720 O O . ASN A 1 96 ? 5.426 -13.076 -24.013 1.00 95.19 96 ASN A O 1
ATOM 724 N N . GLY A 1 97 ? 4.268 -12.034 -22.403 1.00 94.94 97 GLY A N 1
ATOM 725 C CA . GLY A 1 97 ? 4.505 -13.014 -21.339 1.00 94.94 97 GLY A CA 1
ATOM 726 C C . GLY A 1 97 ? 5.898 -12.956 -20.700 1.00 94.94 97 GLY A C 1
ATOM 727 O O . GLY A 1 97 ? 6.160 -13.675 -19.736 1.00 94.94 97 GLY A O 1
ATOM 728 N N . GLU A 1 98 ? 6.799 -12.096 -21.181 1.00 96.31 98 GLU A N 1
ATOM 729 C CA . GLU A 1 98 ? 8.124 -11.907 -20.588 1.00 96.31 98 GLU A CA 1
ATOM 730 C C . GLU A 1 98 ? 8.129 -10.737 -19.607 1.00 96.31 98 GLU A C 1
ATOM 732 O O . GLU A 1 98 ? 7.684 -9.639 -19.942 1.00 96.31 98 GLU A O 1
ATOM 737 N N . ARG A 1 99 ? 8.705 -10.934 -18.413 1.00 95.50 99 ARG A N 1
ATOM 738 C CA . ARG A 1 99 ? 8.848 -9.850 -17.433 1.00 95.50 99 ARG A CA 1
ATOM 739 C C . ARG A 1 99 ? 9.759 -8.746 -17.982 1.00 95.50 99 ARG A C 1
ATOM 741 O O . ARG A 1 99 ? 10.885 -9.032 -18.397 1.00 95.50 99 ARG A O 1
ATOM 748 N N . LYS A 1 100 ? 9.312 -7.489 -17.922 1.00 95.88 100 LYS A N 1
ATOM 749 C CA . LYS A 1 100 ? 10.101 -6.300 -18.298 1.00 95.88 100 LYS A CA 1
ATOM 750 C C . LYS A 1 100 ? 10.016 -5.209 -17.222 1.00 95.88 100 LYS A C 1
ATOM 752 O O . LYS A 1 100 ? 9.187 -5.266 -16.318 1.00 95.88 100 LYS A O 1
ATOM 757 N N . PHE A 1 101 ? 10.905 -4.224 -17.334 1.00 95.19 101 PHE A N 1
ATOM 758 C CA . PHE A 1 101 ? 10.973 -3.034 -16.480 1.00 95.19 101 PHE A CA 1
ATOM 759 C C . PHE A 1 101 ? 10.943 -1.773 -17.348 1.00 95.19 101 PHE A C 1
ATOM 761 O O . PHE A 1 101 ? 11.338 -1.827 -18.514 1.00 95.19 101 PHE A O 1
ATOM 768 N N . GLY A 1 102 ? 10.504 -0.650 -16.782 1.00 92.38 102 GLY A N 1
ATOM 769 C CA . GLY A 1 102 ? 10.359 0.628 -17.479 1.00 92.38 102 GLY A CA 1
ATOM 770 C C . GLY A 1 102 ? 8.945 1.190 -17.361 1.00 92.38 102 GLY A C 1
ATOM 771 O O . GLY A 1 102 ? 8.220 0.873 -16.419 1.00 92.38 102 GLY A O 1
ATOM 772 N N . HIS A 1 103 ? 8.558 2.030 -18.318 1.00 91.19 103 HIS A N 1
ATOM 773 C CA . HIS A 1 103 ? 7.222 2.615 -18.392 1.00 91.19 103 HIS A CA 1
ATOM 774 C C . HIS A 1 103 ? 6.687 2.616 -19.826 1.00 91.19 103 HIS A C 1
ATOM 776 O O . HIS A 1 103 ? 7.463 2.562 -20.780 1.00 91.19 103 HIS A O 1
ATOM 782 N N . GLY A 1 104 ? 5.363 2.660 -19.970 1.00 88.00 104 GLY A N 1
ATOM 783 C CA . GLY A 1 104 ? 4.694 2.715 -21.270 1.00 88.00 104 GLY A CA 1
ATOM 784 C C . GLY A 1 104 ? 3.225 2.303 -21.209 1.00 88.00 104 GLY A C 1
ATOM 785 O O . GLY A 1 104 ? 2.671 2.110 -20.122 1.00 88.00 104 GLY A O 1
ATOM 786 N N . LEU A 1 105 ? 2.613 2.157 -22.384 1.00 85.69 105 LEU A N 1
ATOM 787 C CA . LEU A 1 105 ? 1.205 1.772 -22.547 1.00 85.69 105 LEU A CA 1
ATOM 788 C C . LEU A 1 105 ? 1.022 0.312 -22.994 1.00 85.69 105 LEU A C 1
ATOM 790 O O . LEU A 1 105 ? 0.003 -0.291 -22.669 1.00 85.69 105 LEU A O 1
ATOM 794 N N . ASP A 1 106 ? 2.011 -0.267 -23.677 1.00 89.81 106 ASP A N 1
ATOM 795 C CA . ASP A 1 106 ? 1.929 -1.598 -24.297 1.00 89.81 106 ASP A CA 1
ATOM 796 C C . ASP A 1 106 ? 2.345 -2.716 -23.324 1.00 89.81 106 ASP A C 1
ATOM 798 O O . ASP A 1 106 ? 3.351 -3.398 -23.522 1.00 89.81 106 ASP A O 1
ATOM 802 N N . TRP A 1 107 ? 1.583 -2.877 -22.243 1.00 94.12 107 TRP A N 1
ATOM 803 C CA . TRP A 1 107 ? 1.773 -3.942 -21.255 1.00 94.12 107 TRP A CA 1
ATOM 804 C C . TRP A 1 107 ? 0.691 -5.010 -21.391 1.00 94.12 107 TRP A C 1
ATOM 806 O O . TRP A 1 107 ? -0.461 -4.684 -21.667 1.00 94.12 107 TRP A O 1
ATOM 816 N N . ASP A 1 108 ? 1.033 -6.269 -21.113 1.00 94.94 108 ASP A N 1
ATOM 817 C CA . ASP A 1 108 ? 0.044 -7.353 -21.031 1.00 94.94 108 ASP A CA 1
ATOM 818 C C . ASP A 1 108 ? -0.908 -7.140 -19.837 1.00 94.94 108 ASP A C 1
ATOM 820 O O . ASP A 1 108 ? -2.059 -7.565 -19.862 1.00 94.94 108 ASP A O 1
ATOM 824 N N . ASN A 1 109 ? -0.421 -6.472 -18.787 1.00 94.69 109 ASN A N 1
ATOM 825 C CA . ASN A 1 109 ? -1.136 -6.196 -17.544 1.00 94.69 109 ASN A CA 1
ATOM 826 C C . ASN A 1 109 ? -1.011 -4.710 -17.133 1.00 94.69 109 ASN A C 1
ATOM 828 O O . ASN A 1 109 ? -0.330 -4.390 -16.153 1.00 94.69 109 ASN A O 1
ATOM 832 N N . PRO A 1 110 ? -1.629 -3.775 -17.881 1.00 92.56 110 PRO A N 1
ATOM 833 C CA . PRO A 1 110 ? -1.524 -2.346 -17.611 1.00 92.56 110 PRO A CA 1
ATOM 834 C C . PRO A 1 110 ? -2.309 -1.945 -16.356 1.00 92.56 110 PRO A C 1
ATOM 836 O O . PRO A 1 110 ? -3.279 -2.594 -15.960 1.00 92.56 110 PRO A O 1
ATOM 839 N N . ASN A 1 111 ? -1.924 -0.825 -15.741 1.00 87.00 111 ASN A N 1
ATOM 840 C CA . ASN A 1 111 ? -2.691 -0.256 -14.637 1.00 87.00 111 ASN A CA 1
ATOM 841 C C . ASN A 1 111 ? -4.103 0.168 -15.085 1.00 87.00 111 ASN A C 1
ATOM 843 O O . ASN A 1 111 ? -4.335 0.562 -16.227 1.00 87.00 111 ASN A O 1
ATOM 847 N N . PHE A 1 112 ? -5.041 0.170 -14.140 1.00 82.81 112 PHE A N 1
ATOM 848 C CA . PHE A 1 112 ? -6.455 0.437 -14.411 1.00 82.81 112 PHE A CA 1
ATOM 849 C C . PHE A 1 112 ? -6.801 1.921 -14.653 1.00 82.81 112 PHE A C 1
ATOM 851 O O . PHE A 1 112 ? -7.926 2.241 -15.024 1.00 82.81 112 PHE A O 1
ATOM 858 N N . LEU A 1 113 ? -5.860 2.856 -14.467 1.00 75.38 113 LEU A N 1
ATOM 859 C CA . LEU A 1 113 ? -6.130 4.298 -14.571 1.00 75.38 113 LEU A CA 1
ATOM 860 C C . LEU A 1 113 ? -6.086 4.830 -16.014 1.00 75.38 113 LEU A C 1
ATOM 862 O O . LEU A 1 113 ? -6.262 6.033 -16.210 1.00 75.38 113 LEU A O 1
ATOM 866 N N . GLY A 1 114 ? -5.824 3.976 -17.012 1.00 71.06 114 GLY A N 1
ATOM 867 C CA . GLY A 1 114 ? -5.754 4.380 -18.424 1.00 71.06 114 GLY A CA 1
ATOM 868 C C . GLY A 1 114 ? -4.600 5.344 -18.729 1.00 71.06 114 GLY A C 1
ATOM 869 O O . GLY A 1 114 ? -4.696 6.164 -19.639 1.00 71.06 114 GLY A O 1
ATOM 870 N N . LYS A 1 115 ? -3.532 5.280 -17.928 1.00 80.56 115 LYS A N 1
ATOM 871 C CA . LYS A 1 115 ? -2.298 6.070 -18.053 1.00 80.56 115 LYS A CA 1
ATOM 872 C C . LYS A 1 115 ? -1.102 5.134 -18.215 1.00 80.56 115 LYS A C 1
ATOM 874 O O . LYS A 1 115 ? -1.245 3.927 -18.026 1.00 80.56 115 LYS A O 1
ATOM 879 N N . ASP A 1 116 ? 0.076 5.697 -18.470 1.00 88.69 116 ASP A N 1
ATOM 880 C CA . ASP A 1 116 ? 1.343 4.962 -18.451 1.00 88.69 116 ASP A CA 1
ATOM 881 C C . ASP A 1 116 ? 1.464 4.083 -17.205 1.00 88.69 116 ASP A C 1
ATOM 883 O O . ASP A 1 116 ? 1.217 4.519 -16.075 1.00 88.69 116 ASP A O 1
ATOM 887 N N . THR A 1 117 ? 1.839 2.827 -17.427 1.00 92.12 117 THR A N 1
ATOM 888 C CA . THR A 1 117 ? 2.152 1.882 -16.357 1.00 92.12 117 THR A CA 1
ATOM 889 C C . THR A 1 117 ? 3.651 1.882 -16.143 1.00 92.12 117 THR A C 1
ATOM 891 O O . THR A 1 117 ? 4.406 1.769 -17.106 1.00 92.12 117 THR A O 1
ATOM 894 N N . PHE A 1 118 ? 4.066 2.003 -14.885 1.00 94.56 118 PHE A N 1
ATOM 895 C CA . PHE A 1 118 ? 5.462 2.035 -14.471 1.00 94.56 118 PHE A CA 1
ATOM 896 C C . PHE A 1 118 ? 5.786 0.768 -13.682 1.00 94.56 118 PHE A C 1
ATOM 898 O O . PHE A 1 118 ? 5.034 0.377 -12.781 1.00 94.56 118 PHE A O 1
ATOM 905 N N . SER A 1 119 ? 6.918 0.138 -13.995 1.00 96.00 119 SER A N 1
ATOM 906 C CA . SER A 1 119 ? 7.440 -0.970 -13.198 1.00 96.00 119 SER A CA 1
ATOM 907 C C . SER A 1 119 ? 7.790 -0.513 -11.787 1.00 96.00 119 SER A C 1
ATOM 909 O O . SER A 1 119 ? 7.959 0.675 -11.525 1.00 96.00 119 SER A O 1
ATOM 911 N N . GLY A 1 120 ? 7.917 -1.462 -10.863 1.00 96.75 120 GLY A N 1
ATOM 912 C CA . GLY A 1 120 ? 8.431 -1.168 -9.531 1.00 96.75 120 GLY A CA 1
ATOM 913 C C . GLY A 1 120 ? 7.402 -0.703 -8.500 1.00 96.75 120 GLY A C 1
ATOM 914 O O . GLY A 1 120 ? 7.768 -0.439 -7.353 1.00 96.75 120 GLY A O 1
ATOM 915 N N . SER A 1 121 ? 6.120 -0.663 -8.863 1.00 97.06 121 SER A N 1
ATOM 916 C CA . SER A 1 121 ? 5.051 -0.578 -7.866 1.00 97.06 121 SER A CA 1
ATOM 917 C C . SER A 1 121 ? 5.049 -1.826 -6.969 1.00 97.06 121 SER A C 1
ATOM 919 O O . SER A 1 121 ? 5.424 -2.910 -7.420 1.00 97.06 121 SER A O 1
ATOM 921 N N . THR A 1 122 ? 4.639 -1.702 -5.707 1.00 97.94 122 THR A N 1
ATOM 922 C CA . THR A 1 122 ? 4.728 -2.786 -4.714 1.00 97.94 122 THR A CA 1
ATOM 923 C C . THR A 1 122 ? 3.441 -2.973 -3.917 1.00 97.94 122 THR A C 1
ATOM 925 O O . THR A 1 122 ? 2.718 -2.016 -3.663 1.00 97.94 122 THR A O 1
ATOM 928 N N . LEU A 1 123 ? 3.155 -4.204 -3.491 1.00 97.81 123 LEU A N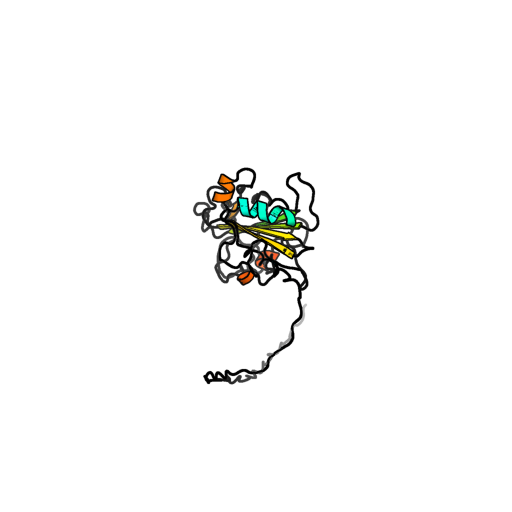 1
ATOM 929 C CA . LEU A 1 123 ? 2.013 -4.568 -2.653 1.00 97.81 123 LEU A CA 1
ATOM 930 C C . LEU A 1 123 ? 2.458 -5.382 -1.439 1.00 97.81 123 LEU A C 1
ATOM 932 O O . LEU A 1 123 ? 3.322 -6.250 -1.541 1.00 97.81 123 LEU A O 1
ATOM 936 N N . GLN A 1 124 ? 1.822 -5.161 -0.293 1.00 97.56 124 GLN A N 1
ATOM 937 C CA . GLN A 1 124 ? 2.016 -5.996 0.893 1.00 97.56 124 GLN A CA 1
ATOM 938 C C . GLN A 1 124 ? 0.692 -6.194 1.620 1.00 97.56 124 GLN A C 1
ATOM 940 O O . GLN A 1 124 ? -0.076 -5.248 1.786 1.00 97.56 124 GLN A O 1
ATOM 945 N N . ARG A 1 125 ? 0.438 -7.428 2.060 1.00 97.44 125 ARG A N 1
ATOM 946 C CA . ARG A 1 125 ? -0.696 -7.784 2.915 1.00 97.44 125 ARG A CA 1
ATOM 947 C C . ARG A 1 125 ? -0.208 -7.901 4.354 1.00 97.44 125 ARG A C 1
ATOM 949 O O . ARG A 1 125 ? 0.769 -8.596 4.616 1.00 97.44 125 ARG A O 1
ATOM 956 N N . HIS A 1 126 ? -0.927 -7.275 5.274 1.00 97.62 126 HIS A N 1
ATOM 957 C CA . HIS A 1 126 ? -0.637 -7.275 6.703 1.00 97.62 126 HIS A CA 1
ATOM 958 C C . HIS A 1 126 ? -1.842 -7.817 7.472 1.00 97.62 126 HIS A C 1
ATOM 960 O O . HIS A 1 126 ? -2.993 -7.507 7.153 1.00 97.62 126 HIS A O 1
ATOM 966 N N . ALA A 1 127 ? -1.583 -8.622 8.498 1.00 97.56 127 ALA A N 1
ATOM 967 C CA . ALA A 1 127 ? -2.622 -9.037 9.432 1.00 97.56 127 ALA A CA 1
ATOM 968 C C . ALA A 1 127 ? -3.010 -7.862 10.343 1.00 97.56 127 ALA A C 1
ATOM 970 O O . ALA A 1 127 ? -2.147 -7.092 10.763 1.00 97.56 127 ALA A O 1
ATOM 971 N N . GLY A 1 128 ? -4.298 -7.726 10.666 1.00 98.00 128 GLY A N 1
ATOM 972 C CA . GLY A 1 128 ? -4.742 -6.742 11.648 1.00 98.00 128 GLY A CA 1
ATOM 973 C C . GLY A 1 128 ? -4.304 -7.101 13.067 1.00 98.00 128 GLY A C 1
ATOM 974 O O . GLY A 1 128 ? -4.244 -8.277 13.438 1.00 98.00 128 GLY A O 1
ATOM 975 N N . GLN A 1 129 ? -4.039 -6.078 13.879 1.00 98.19 129 GLN A N 1
ATOM 976 C CA . GLN A 1 129 ? -3.657 -6.235 15.280 1.00 98.19 129 GLN A CA 1
ATOM 977 C C . GLN A 1 129 ? -4.084 -5.033 16.133 1.00 98.19 129 GLN A C 1
ATOM 979 O O . GLN A 1 129 ? -4.220 -3.920 15.625 1.00 98.19 129 GLN A O 1
ATOM 984 N N . THR A 1 130 ? -4.281 -5.248 17.434 1.00 97.38 130 THR A N 1
ATOM 985 C CA . THR A 1 130 ? -4.453 -4.152 18.404 1.00 97.38 130 THR A CA 1
ATOM 986 C C . THR A 1 130 ? -3.125 -3.432 18.661 1.00 97.38 130 THR A C 1
ATOM 988 O O . THR A 1 130 ? -2.065 -3.916 18.257 1.00 97.38 130 THR A O 1
ATOM 991 N N . ALA A 1 131 ? -3.160 -2.304 19.377 1.00 94.44 131 ALA A N 1
ATOM 992 C CA . ALA A 1 131 ? -1.957 -1.578 19.792 1.00 94.44 131 ALA A CA 1
ATOM 993 C C . ALA A 1 131 ? -0.986 -2.432 20.633 1.00 94.44 131 ALA A C 1
ATOM 995 O O . ALA A 1 131 ? 0.226 -2.251 20.565 1.00 94.44 131 ALA A O 1
ATOM 996 N N . GLU A 1 132 ? -1.499 -3.416 21.375 1.00 95.88 132 GLU A N 1
ATOM 997 C CA . GLU A 1 132 ? -0.709 -4.373 22.163 1.00 95.88 132 GLU A CA 1
ATOM 998 C C . GLU A 1 132 ? -0.204 -5.569 21.335 1.00 95.88 132 GLU A C 1
ATOM 1000 O O . GLU A 1 132 ? 0.374 -6.505 21.888 1.00 95.88 132 GLU A O 1
ATOM 1005 N N . GLY A 1 133 ? -0.448 -5.581 20.020 1.00 95.88 133 GLY A N 1
ATOM 1006 C CA . GLY A 1 133 ? -0.040 -6.658 19.115 1.00 95.88 133 GLY A CA 1
ATOM 1007 C C . GLY A 1 133 ? -0.948 -7.889 19.151 1.00 95.88 133 GLY A C 1
ATOM 1008 O O . GLY A 1 133 ? -0.572 -8.949 18.649 1.00 95.88 133 GLY A O 1
ATOM 1009 N N . LYS A 1 134 ? -2.151 -7.795 19.736 1.00 98.12 134 LYS A N 1
ATOM 1010 C CA . LYS A 1 134 ? -3.099 -8.916 19.715 1.00 98.12 134 LYS A CA 1
ATOM 1011 C C . LYS A 1 134 ? -3.674 -9.080 18.300 1.00 98.12 134 LYS A C 1
ATOM 1013 O O . LYS A 1 134 ? -4.221 -8.108 17.782 1.00 98.12 134 LYS A O 1
ATOM 1018 N N . PRO A 1 135 ? -3.654 -10.287 17.703 1.00 98.19 135 PRO A N 1
ATOM 1019 C CA . PRO A 1 135 ? -4.199 -10.505 16.364 1.00 98.19 135 PRO A CA 1
ATOM 1020 C C . PRO A 1 135 ? -5.699 -10.197 16.248 1.00 98.19 135 PRO A C 1
ATOM 1022 O O . PRO A 1 135 ? -6.491 -10.551 17.127 1.00 98.19 135 PRO A O 1
ATOM 1025 N N . LEU A 1 136 ? -6.088 -9.618 15.111 1.00 98.44 136 LEU A N 1
ATOM 1026 C CA . LEU A 1 136 ? -7.467 -9.394 14.673 1.00 98.44 136 LEU A CA 1
ATOM 1027 C C . LEU A 1 136 ? -7.713 -10.201 13.380 1.00 98.44 136 LEU A C 1
ATOM 1029 O O . LEU A 1 136 ? -7.469 -9.692 12.289 1.00 98.44 136 LEU A O 1
ATOM 1033 N N . PRO A 1 137 ? -8.179 -11.462 13.462 1.00 97.38 137 PRO A N 1
ATOM 1034 C CA . PRO A 1 137 ? -8.199 -12.392 12.318 1.00 97.38 137 PRO A CA 1
ATOM 1035 C C . PRO A 1 137 ? -9.156 -11.988 11.182 1.00 97.38 137 PRO A C 1
ATOM 1037 O O . PRO A 1 137 ? -8.970 -12.376 10.021 1.00 97.38 137 PRO A O 1
ATOM 1040 N N . ASP A 1 138 ? -10.176 -11.197 11.513 1.00 97.81 138 ASP A N 1
ATOM 1041 C CA . ASP A 1 138 ? -11.140 -10.671 10.547 1.00 97.81 138 ASP A CA 1
ATOM 1042 C C . ASP A 1 138 ? -10.622 -9.415 9.836 1.00 97.81 138 ASP A C 1
ATOM 1044 O O . ASP A 1 138 ? -11.207 -9.003 8.838 1.00 97.81 138 ASP A O 1
ATOM 1048 N N . VAL A 1 139 ? -9.519 -8.826 10.306 1.00 98.38 139 VAL A N 1
ATOM 1049 C CA . VAL A 1 139 ? -8.967 -7.589 9.758 1.00 98.38 139 VAL A CA 1
ATOM 1050 C C . VAL A 1 139 ? -7.736 -7.872 8.910 1.00 98.38 139 VAL A C 1
ATOM 1052 O O . VAL A 1 139 ? -6.819 -8.594 9.305 1.00 98.38 139 VAL A O 1
ATOM 1055 N N . VAL A 1 140 ? -7.709 -7.248 7.741 1.00 98.12 140 VAL A N 1
ATOM 1056 C CA . VAL A 1 140 ? -6.565 -7.237 6.837 1.00 98.12 140 VAL A CA 1
ATOM 1057 C C . VAL A 1 140 ? -6.244 -5.803 6.455 1.00 98.12 140 VAL A C 1
ATOM 1059 O O . VAL A 1 140 ? -7.143 -4.989 6.250 1.00 98.12 140 VAL A O 1
ATOM 1062 N N . TRP A 1 141 ? -4.955 -5.512 6.340 1.00 98.19 141 TRP A N 1
ATOM 1063 C CA . TRP A 1 141 ? -4.470 -4.284 5.734 1.00 98.19 141 TRP A CA 1
ATOM 1064 C C . TRP A 1 141 ? -3.696 -4.614 4.464 1.00 98.19 141 TRP A C 1
ATOM 1066 O O . TRP A 1 141 ? -2.967 -5.604 4.411 1.00 98.19 141 TRP A O 1
ATOM 1076 N N . VAL A 1 142 ? -3.829 -3.783 3.440 1.00 97.81 142 VAL A N 1
ATOM 1077 C CA . VAL A 1 142 ? -3.032 -3.870 2.215 1.00 97.81 142 VAL A CA 1
ATOM 1078 C C . VAL A 1 142 ? -2.364 -2.532 1.987 1.00 97.81 142 VAL A C 1
ATOM 1080 O O . VAL A 1 142 ? -3.049 -1.517 1.989 1.00 97.81 142 VAL A O 1
ATOM 1083 N N . SER A 1 143 ? -1.054 -2.523 1.767 1.00 97.06 143 SER A N 1
ATOM 1084 C CA . SER A 1 143 ? -0.331 -1.333 1.319 1.00 97.06 143 SER A CA 1
ATOM 1085 C C . SER A 1 143 ? 0.055 -1.445 -0.144 1.00 97.06 143 SER A C 1
ATOM 1087 O O . SER A 1 143 ? 0.491 -2.510 -0.576 1.00 97.06 143 SER A O 1
ATOM 1089 N N . PHE A 1 144 ? -0.057 -0.337 -0.867 1.00 96.06 144 PHE A N 1
ATOM 1090 C CA . PHE A 1 144 ? 0.280 -0.197 -2.273 1.00 96.06 144 PHE A CA 1
ATOM 1091 C C . PHE A 1 144 ? 1.263 0.965 -2.450 1.00 96.06 144 PHE A C 1
ATOM 1093 O O . PHE A 1 144 ? 0.907 2.127 -2.267 1.00 96.06 144 PHE A O 1
ATOM 1100 N N . GLY A 1 145 ? 2.514 0.652 -2.784 1.00 96.00 145 GLY A N 1
ATOM 1101 C CA . GLY A 1 145 ? 3.471 1.627 -3.292 1.00 96.00 145 GLY A CA 1
ATOM 1102 C C . GLY A 1 145 ? 3.233 1.808 -4.783 1.00 96.00 145 GLY A C 1
ATOM 1103 O O . GLY A 1 145 ? 3.612 0.946 -5.575 1.00 96.00 145 GLY A O 1
ATOM 1104 N N . ARG A 1 146 ? 2.588 2.905 -5.175 1.00 94.50 146 ARG A N 1
ATOM 1105 C CA . ARG A 1 146 ? 2.323 3.234 -6.574 1.00 94.50 146 ARG A CA 1
ATOM 1106 C C . ARG A 1 146 ? 3.502 4.016 -7.136 1.00 94.50 146 ARG A C 1
ATOM 1108 O O . ARG A 1 146 ? 3.689 5.180 -6.788 1.00 94.50 146 ARG A O 1
ATOM 1115 N N . ASN A 1 147 ? 4.260 3.395 -8.034 1.00 94.75 147 ASN A N 1
ATOM 1116 C CA . ASN A 1 147 ? 5.386 4.048 -8.686 1.00 94.75 147 ASN A CA 1
ATOM 1117 C C . ASN A 1 147 ? 4.936 4.814 -9.937 1.00 94.75 147 ASN A C 1
ATOM 1119 O O . ASN A 1 147 ? 4.137 4.313 -10.727 1.00 94.75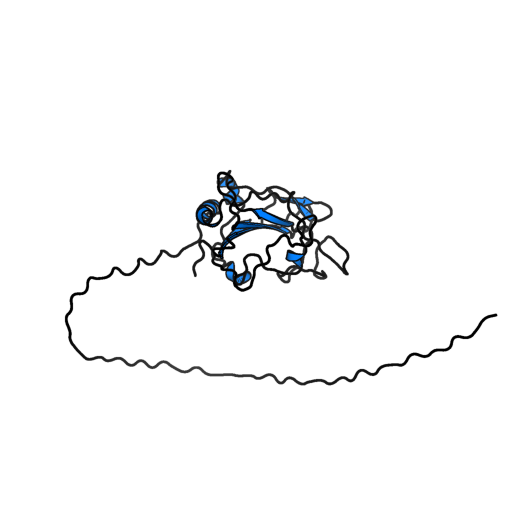 147 ASN A O 1
ATOM 1123 N N . PHE A 1 148 ? 5.503 5.999 -10.140 1.00 93.19 148 PHE A N 1
ATOM 1124 C CA . PHE A 1 148 ? 5.540 6.696 -11.428 1.00 93.19 148 PHE A CA 1
ATOM 1125 C C . PHE A 1 148 ? 6.882 7.418 -11.653 1.00 93.19 148 PHE A C 1
ATOM 1127 O O . PHE A 1 148 ? 6.965 8.395 -12.396 1.00 93.19 148 PHE A O 1
ATOM 1134 N N . SER A 1 149 ? 7.945 6.947 -10.995 1.00 93.62 149 SER A N 1
ATOM 1135 C CA . SER A 1 149 ? 9.290 7.512 -11.110 1.00 93.62 149 SER A CA 1
ATOM 1136 C C . SER A 1 149 ? 9.830 7.340 -12.527 1.00 93.62 149 SER A C 1
ATOM 1138 O O . SER A 1 149 ? 9.747 6.254 -13.103 1.00 93.62 149 SER A O 1
ATOM 1140 N N . LEU A 1 150 ? 10.433 8.397 -13.071 1.00 89.94 150 LEU A N 1
ATOM 1141 C CA . LEU A 1 150 ? 11.100 8.360 -14.379 1.00 89.94 150 LEU A CA 1
ATOM 1142 C C . LEU A 1 150 ? 12.537 7.839 -14.273 1.00 89.94 150 LEU A C 1
ATOM 1144 O O . LEU A 1 150 ? 13.045 7.217 -15.205 1.00 89.94 150 LEU A O 1
ATOM 1148 N N . SER A 1 151 ? 13.185 8.093 -13.137 1.00 91.19 151 SER A N 1
ATOM 1149 C CA . SER A 1 151 ? 14.535 7.636 -12.821 1.00 91.19 151 SER A CA 1
ATOM 1150 C C . SER A 1 151 ? 14.741 7.580 -11.298 1.00 91.19 151 SER A C 1
ATOM 1152 O O . SER A 1 151 ? 13.921 8.127 -10.554 1.00 91.19 151 SER A O 1
ATOM 1154 N N . PRO A 1 152 ? 15.833 6.964 -10.811 1.00 91.44 152 PRO A N 1
ATOM 1155 C CA . PRO A 1 152 ? 16.180 6.941 -9.385 1.00 91.44 152 PRO A CA 1
ATOM 1156 C C . PRO A 1 152 ? 16.352 8.320 -8.743 1.00 91.44 152 PRO A C 1
ATOM 1158 O O . PRO A 1 152 ? 16.113 8.490 -7.550 1.00 91.44 152 PRO A O 1
ATOM 1161 N N . GLU A 1 153 ? 16.725 9.324 -9.533 1.00 91.50 153 GLU A N 1
ATOM 1162 C CA . GLU A 1 153 ? 16.895 10.711 -9.094 1.00 91.50 153 GLU A CA 1
ATOM 1163 C C . GLU A 1 153 ? 15.571 11.489 -9.063 1.00 91.50 153 GLU A C 1
ATOM 1165 O O . GLU A 1 153 ? 15.492 12.551 -8.446 1.00 91.50 153 GLU A O 1
ATOM 1170 N N . GLN A 1 154 ? 14.534 10.973 -9.727 1.00 90.00 154 GLN A N 1
ATOM 1171 C CA . GLN A 1 154 ? 13.214 11.588 -9.850 1.00 90.00 154 GLN A CA 1
ATOM 1172 C C . GLN A 1 154 ? 12.147 10.651 -9.283 1.00 90.00 154 GLN A C 1
ATOM 1174 O O . GLN A 1 154 ? 11.306 10.122 -10.015 1.00 90.00 154 GLN A O 1
ATOM 1179 N N . VAL A 1 155 ? 12.206 10.443 -7.963 1.00 93.19 155 VAL A N 1
ATOM 1180 C CA . VAL A 1 155 ? 11.230 9.622 -7.240 1.00 93.19 155 VAL A CA 1
ATOM 1181 C C . VAL A 1 155 ? 9.857 10.283 -7.322 1.00 93.19 155 VAL A C 1
ATOM 1183 O O . VAL A 1 155 ? 9.625 11.338 -6.733 1.00 93.19 155 VAL A O 1
ATOM 1186 N N . GLY A 1 156 ? 8.962 9.636 -8.059 1.00 93.06 156 GLY A N 1
ATOM 1187 C CA . GLY A 1 156 ? 7.556 9.979 -8.182 1.00 93.06 156 GLY A CA 1
ATOM 1188 C C . GLY A 1 156 ? 6.710 8.780 -7.782 1.00 93.06 156 GLY A C 1
ATOM 1189 O O . GLY A 1 156 ? 6.912 7.665 -8.268 1.00 93.06 156 GLY A O 1
ATOM 1190 N N . GLY A 1 157 ? 5.769 8.987 -6.876 1.00 92.88 157 GLY A N 1
ATOM 1191 C CA . GLY A 1 157 ? 4.896 7.926 -6.414 1.00 92.88 157 GLY A CA 1
ATOM 1192 C C . GLY A 1 157 ? 4.004 8.384 -5.279 1.00 92.88 157 GLY A C 1
ATOM 1193 O O . GLY A 1 157 ? 4.155 9.484 -4.755 1.00 92.88 157 GLY A O 1
ATOM 1194 N N . SER A 1 158 ? 3.136 7.480 -4.852 1.00 94.31 158 SER A N 1
ATOM 1195 C CA . SER A 1 158 ? 2.443 7.588 -3.575 1.00 94.31 158 SER A CA 1
ATOM 1196 C C . SER A 1 158 ? 2.406 6.222 -2.895 1.00 94.31 158 SER A C 1
ATOM 1198 O O . SER A 1 158 ? 2.556 5.179 -3.536 1.00 94.31 158 SER A O 1
ATOM 1200 N N . VAL A 1 159 ? 2.246 6.216 -1.577 1.00 95.94 159 VAL A N 1
ATOM 1201 C CA . VAL A 1 159 ? 2.026 5.010 -0.782 1.00 95.94 159 VAL A CA 1
ATOM 1202 C C . VAL A 1 159 ? 0.623 5.093 -0.211 1.00 95.94 159 VAL A C 1
ATOM 1204 O O . VAL A 1 159 ? 0.317 6.001 0.558 1.00 95.94 159 VAL A O 1
ATOM 1207 N N . GLN A 1 160 ? -0.230 4.149 -0.587 1.00 93.94 160 GLN A N 1
ATOM 1208 C CA . GLN A 1 160 ? -1.566 4.009 -0.022 1.00 93.94 160 GLN A CA 1
ATOM 1209 C C . GLN A 1 160 ? -1.624 2.788 0.883 1.00 93.94 160 GLN A C 1
ATOM 1211 O O . GLN A 1 160 ? -0.881 1.823 0.690 1.00 93.94 160 GLN A O 1
ATOM 1216 N N . PHE A 1 161 ? -2.538 2.787 1.844 1.00 94.19 161 PHE A N 1
ATOM 1217 C CA . PHE A 1 161 ? -2.918 1.553 2.513 1.00 94.19 161 PHE A CA 1
ATOM 1218 C C . PHE A 1 161 ? -4.384 1.543 2.925 1.00 94.19 161 PHE A C 1
ATOM 1220 O O . PHE A 1 161 ? -4.988 2.570 3.238 1.00 94.19 161 PHE A O 1
ATOM 1227 N N . ILE A 1 162 ? -4.953 0.344 2.888 1.00 95.62 162 ILE A N 1
ATOM 1228 C CA . ILE A 1 162 ? -6.382 0.100 3.008 1.00 95.62 162 ILE A CA 1
ATOM 1229 C C . ILE A 1 162 ? -6.590 -0.955 4.076 1.00 95.62 162 ILE A C 1
ATOM 1231 O O . ILE A 1 162 ? -6.054 -2.057 3.969 1.00 95.62 162 ILE A O 1
ATOM 1235 N N . GLY A 1 163 ? -7.352 -0.610 5.105 1.00 97.06 163 GLY A N 1
ATOM 1236 C CA . GLY A 1 163 ? -7.783 -1.541 6.140 1.00 97.06 163 GLY A CA 1
ATOM 1237 C C . GLY A 1 163 ? -9.186 -2.031 5.844 1.00 97.06 163 GLY A C 1
ATOM 1238 O O . GLY A 1 163 ? -10.036 -1.238 5.440 1.00 97.06 163 GLY A O 1
ATOM 1239 N N . TYR A 1 164 ? -9.429 -3.320 6.050 1.00 97.75 164 TYR A N 1
ATOM 1240 C CA . TYR A 1 164 ? -10.728 -3.936 5.826 1.00 97.75 164 TYR A CA 1
ATOM 1241 C C . TYR A 1 164 ? -11.045 -4.977 6.894 1.00 97.75 164 TYR A C 1
ATOM 1243 O O . TYR A 1 164 ? -10.252 -5.887 7.149 1.00 97.75 164 TYR A O 1
ATOM 1251 N N . ASN A 1 165 ? -12.231 -4.870 7.488 1.00 98.00 165 ASN A N 1
ATOM 1252 C CA . ASN A 1 165 ? -12.794 -5.898 8.349 1.00 98.00 165 ASN A CA 1
ATOM 1253 C C . ASN A 1 165 ? -13.724 -6.791 7.523 1.00 98.00 165 ASN A C 1
ATOM 1255 O O . ASN A 1 165 ? -14.842 -6.396 7.198 1.00 98.00 165 ASN A O 1
ATOM 1259 N N . LYS A 1 166 ? -13.292 -8.020 7.236 1.00 96.12 166 LYS A N 1
ATOM 1260 C CA . LYS A 1 166 ? -14.032 -8.996 6.415 1.00 96.12 166 LYS A CA 1
ATOM 1261 C C . LYS A 1 166 ? -15.411 -9.349 6.974 1.00 96.12 166 LYS A C 1
ATOM 1263 O O . LYS A 1 166 ? -16.260 -9.837 6.240 1.00 96.12 166 LYS A O 1
ATOM 1268 N N . ARG A 1 167 ? -15.636 -9.133 8.273 1.00 95.81 167 ARG A N 1
ATOM 1269 C CA . ARG A 1 167 ? -16.901 -9.452 8.939 1.00 95.81 167 ARG A CA 1
ATOM 1270 C C . ARG A 1 167 ? -17.873 -8.279 8.941 1.00 95.81 167 ARG A C 1
ATOM 1272 O O . ARG A 1 167 ? -19.064 -8.488 8.743 1.00 95.81 167 ARG A O 1
ATOM 1279 N N . THR A 1 168 ? -17.399 -7.069 9.233 1.00 96.12 168 THR A N 1
ATOM 1280 C CA . THR A 1 168 ? -18.271 -5.885 9.374 1.00 96.12 168 THR A CA 1
ATOM 1281 C C . THR A 1 168 ? -18.347 -5.048 8.105 1.00 96.12 168 THR A C 1
ATOM 1283 O O . THR A 1 168 ? -19.286 -4.274 7.937 1.00 96.12 168 THR A O 1
ATOM 1286 N N . GLY A 1 169 ? -17.369 -5.192 7.214 1.00 94.81 169 GLY A N 1
ATOM 1287 C CA . GLY A 1 169 ? -17.214 -4.365 6.029 1.00 94.81 169 GLY A CA 1
ATOM 1288 C C . GLY A 1 169 ? -16.583 -3.010 6.296 1.00 94.81 169 GLY A C 1
ATOM 1289 O O . GLY A 1 169 ? -16.538 -2.180 5.394 1.00 94.81 169 GLY A O 1
ATOM 1290 N N . ALA A 1 170 ? -16.128 -2.761 7.525 1.00 96.06 170 ALA A N 1
ATOM 1291 C CA . ALA A 1 170 ? -15.476 -1.513 7.867 1.00 96.06 170 ALA A CA 1
ATOM 1292 C C . ALA A 1 170 ? -14.217 -1.334 7.010 1.00 96.06 170 ALA A C 1
ATOM 1294 O O . ALA A 1 170 ? -13.352 -2.212 6.994 1.00 96.06 170 ALA A O 1
ATOM 1295 N N . THR A 1 171 ? -14.118 -0.201 6.322 1.00 95.06 171 THR A N 1
ATOM 1296 C CA . THR A 1 171 ? -13.001 0.129 5.436 1.00 95.06 171 THR A CA 1
ATOM 1297 C C . THR A 1 171 ? -12.390 1.470 5.815 1.00 95.06 171 THR A C 1
ATOM 1299 O O . THR A 1 171 ? -13.106 2.439 6.082 1.00 95.06 171 THR A O 1
ATOM 1302 N N . ALA A 1 172 ? -11.063 1.545 5.788 1.00 94.38 172 ALA A N 1
ATOM 1303 C CA . ALA A 1 172 ? -10.318 2.791 5.916 1.00 94.38 172 ALA A CA 1
ATOM 1304 C C . ALA A 1 172 ? -9.281 2.918 4.801 1.00 94.38 172 ALA A C 1
ATOM 1306 O O . ALA A 1 172 ? -8.627 1.936 4.467 1.00 94.38 172 ALA A O 1
ATOM 1307 N N . TYR A 1 173 ? -9.111 4.130 4.276 1.00 92.75 173 TYR A N 1
ATOM 1308 C CA . TYR A 1 173 ? -8.152 4.468 3.227 1.00 92.75 173 TYR A CA 1
ATOM 1309 C C . TYR A 1 173 ? -7.182 5.528 3.728 1.00 92.75 173 TYR A C 1
ATOM 1311 O O . TYR A 1 173 ? -7.616 6.540 4.273 1.00 92.75 173 TYR A O 1
ATOM 1319 N N . PHE A 1 174 ? -5.897 5.314 3.499 1.00 93.44 174 PHE A N 1
ATOM 1320 C CA . PHE A 1 174 ? -4.850 6.296 3.727 1.00 93.44 174 PHE A CA 1
ATOM 1321 C C . PHE A 1 174 ? -4.052 6.445 2.443 1.00 93.44 174 PHE A C 1
ATOM 1323 O O . PHE A 1 174 ? -3.747 5.448 1.788 1.00 93.44 174 P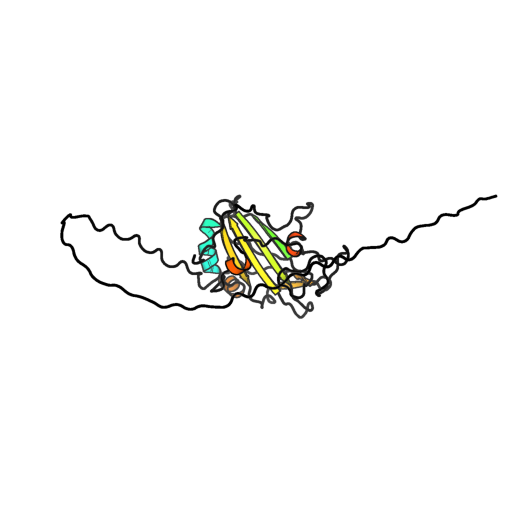HE A O 1
ATOM 1330 N N . GLU A 1 175 ? -3.697 7.676 2.109 1.00 91.44 175 GLU A N 1
ATOM 1331 C CA . GLU A 1 175 ? -2.849 7.989 0.967 1.00 91.44 175 GLU A CA 1
ATOM 1332 C C . GLU A 1 175 ? -1.767 8.967 1.410 1.00 91.44 175 GLU A C 1
ATOM 1334 O O . GLU A 1 175 ? -2.002 9.846 2.243 1.00 91.44 175 GLU A O 1
ATOM 1339 N N . SER A 1 176 ? -0.550 8.760 0.918 1.00 93.00 176 SER A N 1
ATOM 1340 C CA . SER A 1 176 ? 0.514 9.735 1.079 1.00 93.00 176 SER A CA 1
ATOM 1341 C C . SER A 1 176 ? 0.373 10.863 0.066 1.00 93.00 176 SER A C 1
ATOM 1343 O O . SER A 1 176 ? -0.110 10.642 -1.041 1.00 93.00 176 SER A O 1
ATOM 1345 N N . SER A 1 177 ? 0.925 12.036 0.374 1.00 82.75 177 SER A N 1
ATOM 1346 C CA . SER A 1 177 ? 1.160 13.031 -0.682 1.00 82.75 177 SER A CA 1
ATOM 1347 C C . SER A 1 177 ? 2.137 12.493 -1.743 1.00 82.75 177 SER A C 1
ATOM 1349 O O . SER A 1 177 ? 2.876 11.540 -1.482 1.00 82.75 177 SER A O 1
ATOM 1351 N N . ASP A 1 178 ? 2.211 13.146 -2.905 1.00 80.06 178 ASP A N 1
ATOM 1352 C CA . ASP A 1 178 ? 3.182 12.809 -3.963 1.00 80.06 178 ASP A CA 1
ATOM 1353 C C . ASP A 1 178 ? 4.653 13.097 -3.566 1.00 80.06 178 ASP A C 1
ATOM 1355 O O . ASP A 1 178 ? 5.588 12.742 -4.284 1.00 80.06 178 ASP A O 1
ATOM 1359 N N . HIS A 1 179 ? 4.897 13.728 -2.409 1.00 85.94 179 HIS A N 1
ATOM 1360 C CA . HIS A 1 179 ? 6.234 14.076 -1.912 1.00 85.94 179 HIS A CA 1
ATOM 1361 C C . HIS A 1 179 ? 6.821 12.977 -1.012 1.00 85.94 179 HIS A C 1
ATOM 1363 O O . HIS A 1 179 ? 7.224 13.230 0.122 1.00 85.94 179 HIS A O 1
ATOM 1369 N N . ILE A 1 180 ? 6.883 11.742 -1.513 1.00 93.75 180 ILE A N 1
ATOM 1370 C CA . ILE A 1 180 ? 7.354 10.572 -0.745 1.00 93.75 180 ILE A CA 1
ATOM 1371 C C . ILE A 1 180 ? 8.882 10.432 -0.650 1.00 93.75 180 ILE A C 1
ATOM 1373 O O . ILE A 1 180 ? 9.379 9.572 0.078 1.00 93.75 180 ILE A O 1
ATOM 1377 N N . SER A 1 181 ? 9.641 11.263 -1.365 1.00 94.06 181 SER A N 1
ATOM 1378 C CA . SER A 1 181 ? 11.106 11.176 -1.463 1.00 94.06 181 SER A CA 1
ATOM 1379 C C . SER A 1 181 ? 11.894 11.256 -0.142 1.00 94.06 181 SER A C 1
ATOM 1381 O O . SER A 1 181 ? 13.007 10.725 -0.116 1.00 94.06 181 SER A O 1
ATOM 1383 N N . PRO A 1 182 ? 11.385 11.833 0.972 1.00 95.81 182 PRO A N 1
ATOM 1384 C CA . PRO A 1 182 ? 12.073 11.732 2.261 1.00 95.81 182 PRO A CA 1
ATOM 1385 C C . PRO A 1 182 ? 12.162 10.298 2.803 1.00 95.81 182 PRO A C 1
ATOM 1387 O O . PRO A 1 182 ? 13.086 9.986 3.554 1.00 95.81 182 PRO A O 1
ATOM 1390 N N . TRP A 1 183 ? 11.225 9.427 2.418 1.00 97.19 183 TRP A N 1
ATOM 1391 C CA . TRP A 1 183 ? 11.068 8.080 2.984 1.00 97.19 183 TRP A CA 1
ATOM 1392 C C . TRP A 1 183 ? 11.269 6.967 1.960 1.00 97.19 183 TRP A C 1
ATOM 1394 O O . TRP A 1 183 ? 11.649 5.852 2.321 1.00 97.19 183 TRP A O 1
ATOM 1404 N N . VAL A 1 184 ? 11.026 7.273 0.686 1.00 97.50 184 VAL A N 1
ATOM 1405 C CA . VAL A 1 184 ? 11.022 6.303 -0.403 1.00 97.50 184 VAL A CA 1
ATOM 1406 C C . VAL A 1 184 ? 12.145 6.582 -1.389 1.00 97.50 184 VAL A C 1
ATOM 1408 O O . VAL A 1 184 ? 12.393 7.717 -1.791 1.00 97.50 184 VAL A O 1
ATOM 1411 N N . LYS A 1 185 ? 12.794 5.502 -1.816 1.00 97.25 185 LYS A N 1
ATOM 1412 C CA . LYS A 1 185 ? 13.724 5.466 -2.948 1.00 97.25 185 LYS A CA 1
ATOM 1413 C C . LYS A 1 185 ? 13.231 4.448 -3.965 1.00 97.25 185 LYS A C 1
ATOM 1415 O O . LYS A 1 185 ? 12.345 3.653 -3.656 1.00 97.25 185 LYS A O 1
ATOM 1420 N N . VAL A 1 186 ? 13.822 4.439 -5.153 1.00 97.06 186 VAL A N 1
ATOM 1421 C CA . VAL A 1 186 ? 13.577 3.382 -6.138 1.00 97.06 186 VAL A CA 1
ATOM 1422 C C . VAL A 1 186 ? 14.877 2.697 -6.540 1.00 97.06 186 VAL A C 1
ATOM 1424 O O . VAL A 1 186 ? 15.931 3.326 -6.558 1.00 97.06 186 VAL A O 1
ATOM 1427 N N . ASP A 1 187 ? 14.804 1.402 -6.840 1.00 96.38 187 ASP A N 1
ATOM 1428 C CA . ASP A 1 187 ? 15.940 0.616 -7.326 1.00 96.38 187 ASP A CA 1
ATOM 1429 C C . ASP A 1 187 ? 16.387 1.088 -8.723 1.00 96.38 187 ASP A C 1
ATOM 1431 O O . ASP A 1 187 ? 15.562 1.212 -9.629 1.00 96.38 187 ASP A O 1
ATOM 1435 N N . ASP A 1 188 ? 17.700 1.212 -8.947 1.00 93.44 188 ASP A N 1
ATOM 1436 C CA . ASP A 1 188 ? 18.273 1.755 -10.193 1.00 93.44 188 ASP A CA 1
ATOM 1437 C C . ASP A 1 188 ? 17.829 1.047 -11.480 1.00 93.44 188 ASP A C 1
ATOM 1439 O O . ASP A 1 188 ? 17.750 1.653 -12.546 1.00 93.44 188 ASP A O 1
ATOM 1443 N N . LYS A 1 189 ? 17.578 -0.263 -11.400 1.00 90.06 189 LYS A N 1
ATOM 1444 C CA . LYS A 1 189 ? 17.308 -1.106 -12.576 1.00 90.06 189 LYS A CA 1
ATOM 1445 C C . LYS A 1 189 ? 15.832 -1.389 -12.802 1.00 90.06 189 LYS A C 1
ATOM 1447 O O . LYS A 1 189 ? 15.412 -1.547 -13.942 1.00 90.06 189 LYS A O 1
ATOM 1452 N N . THR A 1 190 ? 15.074 -1.545 -11.724 1.00 94.19 190 THR A N 1
ATOM 1453 C CA . THR A 1 190 ? 13.680 -2.013 -11.778 1.00 94.19 190 THR A CA 1
ATOM 1454 C C . THR A 1 190 ? 12.687 -0.904 -11.467 1.00 94.19 190 THR A C 1
ATOM 1456 O O . THR A 1 190 ? 11.493 -1.066 -11.723 1.00 94.19 190 THR A O 1
ATOM 1459 N N . LEU A 1 191 ? 13.176 0.211 -10.912 1.00 96.12 191 LEU A N 1
ATOM 1460 C CA . LEU A 1 191 ? 12.389 1.282 -10.310 1.00 96.12 191 LEU A CA 1
ATOM 1461 C C . LEU A 1 191 ? 11.510 0.800 -9.148 1.00 96.12 191 LEU A C 1
ATOM 1463 O O . LEU A 1 191 ? 10.549 1.470 -8.774 1.00 96.12 191 LEU A O 1
ATOM 1467 N N . ARG A 1 192 ? 11.828 -0.363 -8.558 1.00 97.56 192 ARG A N 1
ATOM 1468 C CA . ARG A 1 192 ? 11.100 -0.890 -7.402 1.00 97.56 192 ARG A CA 1
ATOM 1469 C C . ARG A 1 192 ? 11.191 0.085 -6.242 1.00 97.56 192 ARG A C 1
ATOM 1471 O O . ARG A 1 192 ? 12.294 0.417 -5.827 1.00 97.56 192 ARG A O 1
ATOM 1478 N N . MET A 1 193 ? 10.043 0.480 -5.700 1.00 97.94 193 MET A N 1
ATOM 1479 C CA . MET A 1 193 ? 9.978 1.337 -4.519 1.00 97.94 193 MET A CA 1
ATOM 1480 C C . MET A 1 193 ? 10.518 0.613 -3.279 1.00 97.94 193 MET A C 1
ATOM 1482 O O . MET A 1 193 ? 10.201 -0.555 -3.036 1.00 97.94 193 MET A O 1
ATOM 1486 N N . ARG A 1 194 ? 11.328 1.332 -2.501 1.00 98.06 194 ARG A N 1
ATOM 1487 C CA . ARG A 1 194 ? 12.078 0.885 -1.319 1.00 98.06 194 ARG A CA 1
ATOM 1488 C C . ARG A 1 194 ? 11.957 1.893 -0.187 1.00 98.06 194 ARG A C 1
ATOM 1490 O O . ARG A 1 194 ? 11.731 3.073 -0.445 1.00 98.06 194 ARG A O 1
ATOM 1497 N N . GLY A 1 195 ? 12.196 1.445 1.042 1.00 97.75 195 GLY A N 1
ATOM 1498 C CA . GLY A 1 195 ? 12.189 2.297 2.231 1.00 97.75 195 GLY A CA 1
ATOM 1499 C C . GLY A 1 195 ? 10.979 2.099 3.141 1.00 97.75 195 GLY A C 1
ATOM 1500 O O . GLY A 1 195 ? 10.113 1.257 2.909 1.00 97.75 195 GLY A O 1
ATOM 1501 N N . THR A 1 196 ? 10.947 2.868 4.225 1.00 98.12 196 THR A N 1
ATOM 1502 C CA . THR A 1 196 ? 9.973 2.725 5.312 1.00 98.12 196 THR A CA 1
ATOM 1503 C C . THR A 1 196 ? 9.234 4.035 5.517 1.00 98.12 196 THR A C 1
ATOM 1505 O O . THR A 1 196 ? 9.863 5.070 5.730 1.00 98.12 196 THR A O 1
ATOM 1508 N N . MET A 1 197 ? 7.905 3.981 5.483 1.00 97.94 197 MET A N 1
ATOM 1509 C CA . MET A 1 197 ? 7.069 5.152 5.733 1.00 97.94 197 MET A CA 1
ATOM 1510 C C . MET A 1 197 ? 6.974 5.458 7.234 1.00 97.94 197 MET A C 1
ATOM 1512 O O . MET A 1 197 ? 7.081 4.540 8.058 1.00 97.94 197 MET A O 1
ATOM 1516 N N . PRO A 1 198 ? 6.708 6.722 7.607 1.00 97.38 198 PRO A N 1
ATOM 1517 C CA . PRO A 1 198 ? 6.378 7.091 8.977 1.00 97.38 198 PRO A CA 1
ATOM 1518 C C . PRO A 1 198 ? 5.187 6.301 9.508 1.00 97.38 198 PRO A C 1
ATOM 1520 O O . PRO A 1 198 ? 4.309 5.877 8.755 1.00 97.38 198 PRO A O 1
ATOM 1523 N N . TRP A 1 199 ? 5.147 6.125 10.823 1.00 97.31 199 TRP A N 1
ATOM 1524 C CA . TRP A 1 199 ? 4.124 5.339 11.496 1.00 97.31 199 TRP A CA 1
ATOM 1525 C C . TRP A 1 199 ? 3.540 6.102 12.685 1.00 97.31 199 TRP A C 1
ATOM 1527 O O . TRP A 1 199 ? 4.001 7.184 13.046 1.00 97.31 199 TRP A O 1
ATOM 1537 N N . ILE A 1 200 ? 2.480 5.556 13.279 1.00 96.88 200 ILE A N 1
ATOM 1538 C CA . ILE A 1 200 ? 1.698 6.236 14.318 1.00 96.88 200 ILE A CA 1
ATOM 1539 C C . ILE A 1 200 ? 2.472 6.463 15.631 1.00 96.88 200 ILE A C 1
ATOM 1541 O O . ILE A 1 200 ? 2.008 7.208 16.489 1.00 96.88 200 ILE A O 1
ATOM 1545 N N . ASP A 1 201 ? 3.650 5.853 15.788 1.00 96.31 201 ASP A N 1
ATOM 1546 C CA . ASP A 1 201 ? 4.579 6.105 16.894 1.00 96.31 201 ASP A CA 1
ATOM 1547 C C . ASP A 1 201 ? 5.192 7.516 16.846 1.00 96.31 201 ASP A C 1
ATOM 1549 O O . ASP A 1 201 ? 5.583 8.054 17.884 1.00 96.31 201 ASP A O 1
ATOM 1553 N N . ASN A 1 202 ? 5.205 8.148 15.669 1.00 97.69 202 ASN A N 1
ATOM 1554 C CA . ASN A 1 202 ? 5.553 9.551 15.473 1.00 97.69 202 ASN A CA 1
ATOM 1555 C C . ASN A 1 202 ? 4.399 10.305 14.781 1.00 97.69 202 ASN A C 1
ATOM 1557 O O . ASN A 1 202 ? 4.431 10.509 13.564 1.00 97.69 202 ASN A O 1
ATOM 1561 N N . PRO A 1 203 ? 3.384 10.777 15.536 1.00 97.06 203 PRO A N 1
ATOM 1562 C CA . PRO A 1 203 ? 2.201 11.427 14.968 1.00 97.06 203 PRO A CA 1
ATOM 1563 C C . PRO A 1 203 ? 2.518 12.631 14.076 1.00 97.06 203 PRO A C 1
ATOM 1565 O O . PRO A 1 203 ? 1.828 12.868 13.087 1.00 97.06 203 PRO A O 1
ATOM 1568 N N . THR A 1 204 ? 3.560 13.396 14.411 1.00 97.19 204 THR A N 1
ATOM 1569 C CA . THR A 1 204 ? 3.973 14.572 13.634 1.00 97.19 204 THR A CA 1
ATOM 1570 C C . THR A 1 204 ? 4.424 14.172 12.236 1.00 97.19 204 THR A C 1
ATOM 1572 O O . THR A 1 204 ? 3.970 14.760 11.261 1.00 97.19 204 THR A O 1
ATOM 1575 N N . GLU A 1 205 ? 5.288 13.166 12.132 1.00 96.81 205 GLU A N 1
ATOM 1576 C CA . GLU A 1 205 ? 5.813 12.699 10.849 1.00 96.81 205 GLU A CA 1
ATOM 1577 C C . GLU A 1 205 ? 4.771 11.880 10.074 1.00 96.81 205 GLU A C 1
ATOM 1579 O O . GLU A 1 205 ? 4.648 12.016 8.859 1.00 96.81 205 GLU A O 1
ATOM 1584 N N . PHE A 1 206 ? 3.933 11.107 10.771 1.00 97.25 206 PHE A N 1
ATOM 1585 C CA . PHE A 1 206 ? 2.802 10.408 10.162 1.00 97.25 206 PHE A CA 1
ATOM 1586 C C . PHE A 1 206 ? 1.823 11.374 9.485 1.00 97.25 206 PHE A C 1
ATOM 1588 O O . PHE A 1 206 ? 1.413 11.141 8.352 1.00 97.25 206 PHE A O 1
ATOM 1595 N N . ASN A 1 207 ? 1.517 12.499 10.138 1.00 95.81 207 ASN A N 1
ATOM 1596 C CA . ASN A 1 207 ? 0.680 13.562 9.576 1.00 95.81 207 ASN A CA 1
ATOM 1597 C C . ASN A 1 207 ? 1.358 14.358 8.450 1.00 95.81 207 ASN A C 1
ATOM 1599 O O . ASN A 1 207 ? 0.673 15.081 7.733 1.00 95.81 207 ASN A O 1
ATOM 1603 N N . GLN A 1 208 ? 2.684 14.279 8.317 1.00 95.12 208 GLN A N 1
ATOM 1604 C CA . GLN A 1 208 ? 3.403 14.845 7.172 1.00 95.12 208 GLN A CA 1
ATOM 1605 C C . GLN A 1 208 ? 3.370 13.900 5.971 1.00 95.12 208 GLN A C 1
ATOM 1607 O O . GLN A 1 208 ? 3.311 14.361 4.834 1.00 95.12 208 GLN A O 1
ATOM 1612 N N . ALA A 1 209 ? 3.430 12.592 6.220 1.00 95.25 209 ALA A N 1
ATOM 1613 C CA . ALA A 1 209 ? 3.435 11.590 5.167 1.00 95.25 209 ALA A CA 1
ATOM 1614 C C . ALA A 1 209 ? 2.043 11.324 4.600 1.00 95.25 209 ALA A C 1
ATOM 1616 O O . ALA A 1 209 ? 1.908 11.258 3.380 1.00 95.25 209 ALA A O 1
ATOM 1617 N N . PHE A 1 210 ? 1.035 11.173 5.462 1.00 94.75 210 PHE A N 1
ATOM 1618 C CA . PHE A 1 210 ? -0.294 10.694 5.090 1.00 94.75 210 PHE A CA 1
ATOM 1619 C C . PHE A 1 210 ? -1.385 11.730 5.320 1.00 94.75 210 PHE A C 1
ATOM 1621 O O . PHE A 1 210 ? -1.346 12.515 6.271 1.00 94.75 210 PHE A O 1
ATOM 1628 N N . GLU A 1 211 ? -2.419 11.646 4.490 1.00 89.81 211 GLU A N 1
ATOM 1629 C CA . GLU A 1 211 ? -3.652 12.404 4.626 1.00 89.81 211 GLU A CA 1
ATOM 1630 C C . GLU A 1 211 ? -4.878 11.479 4.694 1.00 89.81 211 GLU A C 1
ATOM 1632 O O . GLU A 1 211 ? -4.882 10.376 4.134 1.00 89.81 211 GLU A O 1
ATOM 1637 N N . PRO A 1 212 ? -5.934 11.888 5.421 1.00 86.31 212 PRO A N 1
ATOM 1638 C CA . PRO A 1 212 ? -7.217 11.213 5.333 1.00 86.31 212 PRO A CA 1
ATOM 1639 C C . PRO A 1 212 ? -7.861 11.489 3.959 1.00 86.31 212 PRO A C 1
ATOM 1641 O O . PRO A 1 212 ? -7.552 12.506 3.341 1.00 86.31 212 PRO A O 1
ATOM 1644 N N . PRO A 1 213 ? -8.845 10.681 3.520 1.00 78.75 213 PRO A N 1
ATOM 1645 C CA . PRO A 1 213 ? -9.510 10.803 2.209 1.00 78.75 213 PRO A CA 1
ATOM 1646 C C . PRO A 1 213 ? -10.104 12.175 1.829 1.00 78.75 213 PRO A C 1
ATOM 1648 O O . PRO A 1 213 ? -10.502 12.403 0.684 1.00 78.75 213 PRO A O 1
ATOM 1651 N N . GLY A 1 214 ? -10.207 13.103 2.784 1.00 73.44 214 GLY A N 1
ATOM 1652 C CA . GLY A 1 214 ? -10.683 14.461 2.549 1.00 73.44 214 GLY A CA 1
ATOM 1653 C C . GLY A 1 214 ? -12.114 14.497 2.005 1.00 73.44 214 GLY A C 1
ATOM 1654 O O . GLY A 1 214 ? -13.021 13.882 2.561 1.00 73.44 214 GLY A O 1
ATOM 1655 N N . ASN A 1 215 ? -12.327 15.259 0.928 1.00 59.97 215 ASN A N 1
ATOM 1656 C CA . ASN A 1 215 ? -13.629 15.379 0.255 1.00 59.97 215 ASN A CA 1
ATOM 1657 C C . ASN A 1 215 ? -13.792 14.415 -0.930 1.00 59.97 215 ASN A C 1
ATOM 1659 O O . ASN A 1 215 ? -14.866 14.375 -1.535 1.00 59.97 215 ASN A O 1
ATOM 1663 N N . VAL A 1 216 ? -12.740 13.675 -1.294 1.00 58.09 216 VAL A N 1
ATOM 1664 C CA . VAL A 1 216 ? -12.813 12.690 -2.371 1.00 58.09 216 VAL A CA 1
ATOM 1665 C C . VAL A 1 216 ? -13.503 11.457 -1.809 1.00 58.09 216 VAL A C 1
ATOM 1667 O O . VAL A 1 216 ? -13.081 10.868 -0.817 1.00 58.09 216 VAL A O 1
ATOM 1670 N N . GLN A 1 217 ? -14.608 11.062 -2.431 1.00 62.00 217 GLN A N 1
ATOM 1671 C CA . GLN A 1 217 ? -15.274 9.828 -2.052 1.00 62.00 217 GLN A CA 1
ATOM 1672 C C . GLN A 1 217 ? -14.482 8.663 -2.648 1.00 62.00 217 GLN A C 1
ATOM 1674 O O . GLN A 1 217 ? -14.665 8.352 -3.819 1.00 62.00 217 GLN A O 1
ATOM 1679 N N . CYS A 1 218 ? -13.632 7.997 -1.854 1.00 69.12 218 CYS A N 1
ATOM 1680 C CA . CYS A 1 218 ? -12.912 6.778 -2.265 1.00 69.12 218 CYS A CA 1
ATOM 1681 C C . CYS A 1 218 ? -13.847 5.764 -2.946 1.00 69.12 218 CYS A C 1
ATOM 1683 O O . CYS A 1 218 ? -13.471 5.129 -3.926 1.00 69.12 218 CYS A O 1
ATOM 1685 N N . VAL A 1 219 ? -15.104 5.695 -2.488 1.00 61.72 219 VAL A N 1
ATOM 1686 C CA . VAL A 1 219 ? -16.180 4.862 -3.048 1.00 61.72 219 VAL A CA 1
ATOM 1687 C C . VAL A 1 219 ? -16.438 5.124 -4.538 1.00 61.72 219 VAL A C 1
ATOM 1689 O O . VAL A 1 219 ? -16.824 4.201 -5.245 1.00 61.72 219 VAL A O 1
ATOM 1692 N N . GLN A 1 220 ? -16.206 6.337 -5.051 1.00 64.31 220 GLN A N 1
ATOM 1693 C CA . GLN A 1 220 ? -16.398 6.644 -6.476 1.00 64.31 220 GLN A CA 1
ATOM 1694 C C . GLN A 1 220 ? -15.459 5.833 -7.369 1.00 64.31 220 GLN A C 1
ATOM 1696 O O . GLN A 1 220 ? -15.874 5.367 -8.428 1.00 64.31 220 GLN A O 1
ATOM 1701 N N . CYS A 1 221 ? -14.216 5.639 -6.927 1.00 70.38 221 CYS A N 1
ATOM 1702 C CA . CYS A 1 221 ? -13.235 4.837 -7.651 1.00 70.38 221 CYS A CA 1
ATOM 1703 C C . CYS A 1 221 ? -13.317 3.359 -7.260 1.00 70.38 221 CYS A C 1
ATOM 1705 O O . CYS A 1 221 ? -13.156 2.492 -8.110 1.00 70.38 221 CYS A O 1
ATOM 1707 N N . HIS A 1 222 ? -13.591 3.079 -5.986 1.00 75.00 222 HIS A N 1
ATOM 1708 C CA . HIS A 1 222 ? -13.580 1.727 -5.434 1.00 75.00 222 HIS A CA 1
ATOM 1709 C C . HIS A 1 222 ? -14.876 0.945 -5.668 1.00 75.00 222 HIS A C 1
ATOM 1711 O O . HIS A 1 222 ? -14.853 -0.272 -5.608 1.00 75.00 222 HIS A O 1
ATOM 1717 N N . GLN A 1 223 ? -16.006 1.605 -5.946 1.00 73.56 223 GLN A N 1
ATOM 1718 C CA . GLN A 1 223 ? -17.287 0.958 -6.278 1.00 73.56 223 GLN A CA 1
ATOM 1719 C C . GLN A 1 223 ? -17.726 -0.126 -5.270 1.00 73.56 223 GLN A C 1
ATOM 1721 O O . GLN A 1 223 ? -18.264 -1.158 -5.653 1.00 73.56 223 GLN A O 1
ATOM 1726 N N . ALA A 1 224 ? -17.507 0.125 -3.975 1.00 77.25 224 ALA A N 1
ATOM 1727 C CA . ALA A 1 224 ? -17.719 -0.824 -2.874 1.00 77.25 224 ALA A CA 1
ATOM 1728 C C . ALA A 1 224 ? -16.770 -2.045 -2.829 1.00 77.25 224 ALA A C 1
ATOM 1730 O O . ALA A 1 224 ? -16.971 -2.938 -2.012 1.00 77.25 224 ALA A O 1
ATOM 1731 N N . ASP A 1 225 ? -15.690 -2.043 -3.614 1.00 82.56 225 ASP A N 1
ATOM 1732 C CA . ASP A 1 225 ? -14.550 -2.955 -3.487 1.00 82.56 225 ASP A CA 1
ATOM 1733 C C . ASP A 1 225 ? -13.347 -2.219 -2.852 1.00 82.56 225 ASP A C 1
ATOM 1735 O O . ASP A 1 225 ? -12.743 -1.337 -3.475 1.00 82.56 225 ASP A O 1
ATOM 1739 N N . PRO A 1 226 ? -12.942 -2.555 -1.612 1.00 82.94 226 PRO A N 1
ATOM 1740 C CA . PRO A 1 226 ? -11.796 -1.929 -0.970 1.00 82.94 226 PRO A CA 1
ATOM 1741 C C . PRO A 1 226 ? -10.480 -2.118 -1.731 1.00 82.94 226 PRO A C 1
ATOM 1743 O O . PRO A 1 226 ? -9.637 -1.236 -1.627 1.00 82.94 226 PRO A O 1
ATOM 1746 N N . PHE A 1 227 ? -10.278 -3.191 -2.499 1.00 87.12 227 PHE A N 1
ATOM 1747 C CA . PHE A 1 227 ? -8.958 -3.522 -3.051 1.00 87.12 227 PHE A CA 1
ATOM 1748 C C . PHE A 1 227 ? -8.813 -3.310 -4.558 1.00 87.12 227 PHE A C 1
ATOM 1750 O O . PHE A 1 227 ? -7.675 -3.217 -5.008 1.00 87.12 227 PHE A O 1
ATOM 1757 N N . ILE A 1 228 ? -9.917 -3.168 -5.305 1.00 80.62 228 ILE A N 1
ATOM 1758 C CA . ILE A 1 228 ? -9.955 -3.037 -6.775 1.00 80.62 228 ILE A CA 1
ATOM 1759 C C . ILE A 1 228 ? -9.151 -4.157 -7.444 1.00 80.62 228 ILE A C 1
ATOM 1761 O O . ILE A 1 228 ? -7.937 -4.079 -7.648 1.00 80.62 228 ILE A O 1
ATOM 1765 N N . THR A 1 229 ? -9.846 -5.212 -7.847 1.00 86.00 229 THR A N 1
ATOM 1766 C CA . THR A 1 229 ? -9.197 -6.350 -8.508 1.00 86.00 229 THR A CA 1
ATOM 1767 C C . THR A 1 229 ? -9.053 -6.127 -10.025 1.00 86.00 229 THR A C 1
ATOM 1769 O O . THR A 1 229 ? -10.014 -5.828 -10.727 1.00 86.00 229 THR A O 1
ATOM 1772 N N . ASN A 1 230 ? -7.824 -6.226 -10.542 1.00 89.00 230 ASN A N 1
ATOM 1773 C CA . ASN A 1 230 ? -7.497 -6.201 -11.977 1.00 89.00 230 ASN A CA 1
ATOM 1774 C C . ASN A 1 230 ? -6.182 -6.956 -12.245 1.00 89.00 230 ASN A C 1
ATOM 1776 O O . ASN A 1 230 ? -5.467 -7.310 -11.301 1.00 89.00 230 ASN A O 1
ATOM 1780 N N . ASP A 1 231 ? -5.841 -7.178 -13.514 1.00 92.12 231 ASP A N 1
ATOM 1781 C CA . ASP A 1 231 ? -4.660 -7.959 -13.914 1.00 92.12 231 ASP A CA 1
ATOM 1782 C C . ASP A 1 231 ? -3.337 -7.361 -13.418 1.00 92.12 231 ASP A C 1
ATOM 1784 O O . ASP A 1 231 ? -2.413 -8.097 -13.081 1.00 92.12 231 ASP A O 1
ATOM 1788 N N . PHE A 1 232 ? -3.238 -6.034 -13.303 1.00 94.12 232 PHE A N 1
ATOM 1789 C CA . PHE A 1 232 ? -2.051 -5.38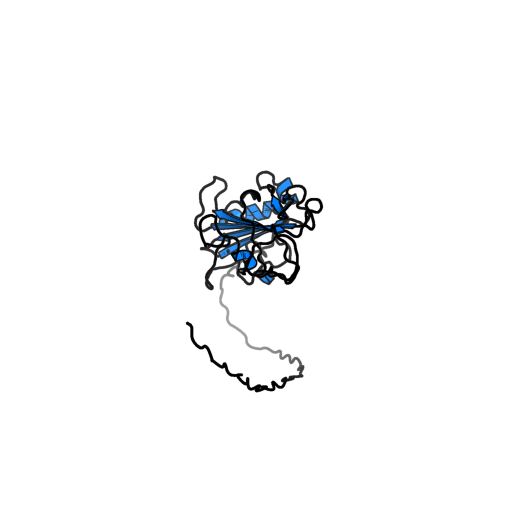3 -12.752 1.00 94.12 232 PHE A CA 1
ATOM 1790 C C . PHE A 1 232 ? -1.903 -5.679 -11.254 1.00 94.12 232 PHE A C 1
ATOM 1792 O O . PHE A 1 232 ? -0.893 -6.227 -10.824 1.00 94.12 232 PHE A O 1
ATOM 1799 N N . ILE A 1 233 ? -2.925 -5.396 -10.447 1.00 92.94 233 ILE A N 1
ATOM 1800 C CA . ILE A 1 233 ? -2.870 -5.577 -8.988 1.00 92.94 233 ILE A CA 1
ATOM 1801 C C . ILE A 1 233 ? -2.779 -7.065 -8.603 1.00 92.94 233 ILE A C 1
ATOM 1803 O O . ILE A 1 233 ? -2.030 -7.435 -7.697 1.00 92.94 233 ILE A O 1
ATOM 1807 N N . THR A 1 234 ? -3.498 -7.947 -9.304 1.00 95.25 234 THR A N 1
ATOM 1808 C CA . THR A 1 234 ? -3.520 -9.391 -9.006 1.00 95.25 234 THR A CA 1
ATOM 1809 C C . THR A 1 234 ? -2.280 -10.145 -9.498 1.00 95.25 234 THR A C 1
ATOM 1811 O O . THR A 1 234 ? -2.095 -11.306 -9.113 1.00 95.25 234 THR A O 1
ATOM 1814 N N . ALA A 1 235 ? -1.410 -9.507 -10.292 1.00 96.06 235 ALA A N 1
ATOM 1815 C CA . ALA A 1 235 ? -0.137 -10.081 -10.724 1.00 96.06 235 ALA A CA 1
ATOM 1816 C C . ALA A 1 235 ? 0.880 -10.217 -9.577 1.00 96.06 235 ALA A C 1
ATOM 1818 O O . ALA A 1 235 ? 1.728 -11.108 -9.618 1.00 96.06 235 ALA A O 1
ATOM 1819 N N . ALA A 1 236 ? 0.799 -9.386 -8.532 1.00 96.56 236 ALA A N 1
ATOM 1820 C CA . ALA A 1 236 ? 1.609 -9.584 -7.331 1.00 96.56 236 ALA A CA 1
ATOM 1821 C C . ALA A 1 236 ? 1.074 -10.772 -6.525 1.00 96.56 236 ALA A C 1
ATOM 1823 O O . ALA A 1 236 ? -0.063 -10.740 -6.049 1.00 96.56 236 ALA A O 1
ATOM 1824 N N . LYS A 1 237 ? 1.902 -11.805 -6.342 1.00 97.31 237 LYS A N 1
ATOM 1825 C CA . LYS A 1 237 ? 1.554 -13.028 -5.605 1.00 97.31 237 LYS A CA 1
ATOM 1826 C C . LYS A 1 237 ? 2.272 -13.117 -4.265 1.00 97.31 237 LYS A C 1
ATOM 1828 O O . LYS A 1 237 ? 3.402 -12.649 -4.129 1.00 97.31 237 LYS A O 1
ATOM 1833 N N . ILE A 1 238 ? 1.630 -13.743 -3.280 1.00 95.62 238 ILE A N 1
ATOM 1834 C CA . ILE A 1 238 ? 2.274 -14.076 -2.009 1.00 95.62 238 ILE A CA 1
ATOM 1835 C C . ILE A 1 238 ? 3.440 -15.032 -2.312 1.00 95.62 238 ILE A C 1
ATOM 1837 O O . ILE A 1 238 ? 3.222 -16.049 -2.980 1.00 95.62 238 ILE A O 1
ATOM 1841 N N . PRO A 1 239 ? 4.671 -14.739 -1.844 1.00 94.00 239 PRO A N 1
ATOM 1842 C CA . PRO A 1 239 ? 5.838 -15.554 -2.154 1.00 94.00 239 PRO A CA 1
ATOM 1843 C C . PRO A 1 239 ? 5.625 -17.039 -1.840 1.00 94.00 239 PRO A C 1
ATOM 1845 O O . PRO A 1 239 ? 5.226 -17.401 -0.736 1.00 94.00 239 PRO A O 1
ATOM 1848 N N . GLY A 1 240 ? 5.915 -17.898 -2.820 1.00 95.94 240 GLY A N 1
ATOM 1849 C CA . GLY A 1 240 ? 5.736 -19.348 -2.703 1.00 95.94 240 GLY A CA 1
ATOM 1850 C C . GLY A 1 240 ? 4.312 -19.848 -2.970 1.00 95.94 240 GLY A C 1
ATOM 1851 O O . GLY A 1 240 ? 4.048 -21.027 -2.751 1.00 95.94 240 GLY A O 1
ATOM 1852 N N . THR A 1 241 ? 3.407 -18.986 -3.443 1.00 96.19 241 THR A N 1
ATOM 1853 C CA . THR A 1 241 ? 2.015 -19.336 -3.767 1.00 96.19 241 THR A CA 1
ATOM 1854 C C . THR A 1 241 ? 1.563 -18.674 -5.075 1.00 96.19 241 THR A C 1
ATOM 1856 O O . THR A 1 241 ? 2.195 -17.724 -5.537 1.00 96.19 241 THR A O 1
ATOM 1859 N N . ASP A 1 242 ? 0.427 -19.119 -5.619 1.00 95.19 242 ASP A N 1
ATOM 1860 C CA . ASP A 1 242 ? -0.275 -18.445 -6.726 1.00 95.19 242 ASP A CA 1
ATOM 1861 C C . ASP A 1 242 ? -1.354 -17.453 -6.238 1.00 95.19 242 ASP A C 1
ATOM 1863 O O . ASP A 1 242 ? -2.051 -16.815 -7.037 1.00 95.19 242 ASP A O 1
ATOM 1867 N N . GLU A 1 243 ? -1.503 -17.305 -4.918 1.00 96.06 243 GLU A N 1
ATOM 1868 C CA . GLU A 1 243 ? -2.489 -16.413 -4.313 1.00 96.06 243 GLU A CA 1
ATOM 1869 C C . GLU A 1 243 ? -2.055 -14.948 -4.493 1.00 96.06 243 GLU A C 1
ATOM 1871 O O . GLU A 1 243 ? -0.902 -14.612 -4.204 1.00 96.06 243 GLU A O 1
ATOM 1876 N N . PRO A 1 244 ? -2.935 -14.047 -4.972 1.00 96.75 244 PRO A N 1
ATOM 1877 C CA . PRO A 1 244 ? -2.607 -12.629 -5.065 1.00 96.75 244 PRO A CA 1
ATOM 1878 C C . PRO A 1 244 ? -2.346 -12.016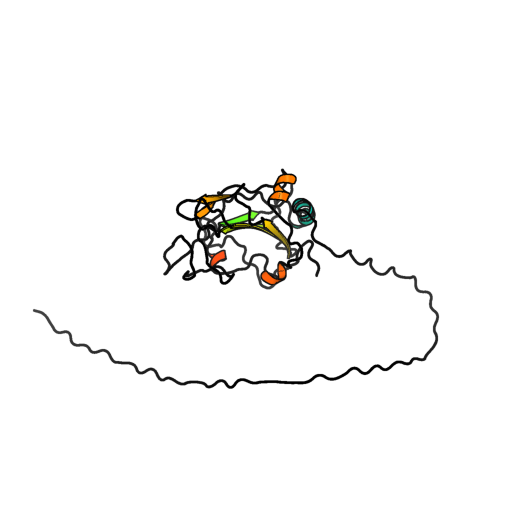 -3.685 1.00 96.75 244 PRO A C 1
ATOM 1880 O O . PRO A 1 244 ? -2.925 -12.424 -2.682 1.00 96.75 244 PRO A O 1
ATOM 1883 N N . VAL A 1 245 ? -1.505 -10.981 -3.627 1.00 96.94 245 VAL A N 1
ATOM 1884 C CA . VAL A 1 245 ? -1.267 -10.224 -2.387 1.00 96.94 245 VAL A CA 1
ATOM 1885 C C . VAL A 1 245 ? -2.537 -9.514 -1.934 1.00 96.94 245 VAL A C 1
ATOM 1887 O O . VAL A 1 245 ? -2.827 -9.480 -0.741 1.00 96.94 245 VAL A O 1
ATOM 1890 N N . ILE A 1 246 ? -3.345 -8.995 -2.854 1.00 94.69 246 ILE A N 1
ATOM 1891 C CA . ILE A 1 246 ? -4.653 -8.443 -2.495 1.00 94.69 246 ILE A CA 1
ATOM 1892 C C . ILE A 1 246 ? -5.646 -9.556 -2.132 1.00 94.69 246 ILE A C 1
ATOM 1894 O O . ILE A 1 246 ? -5.651 -10.599 -2.786 1.00 94.69 246 ILE A O 1
ATOM 1898 N N . PRO A 1 247 ? -6.472 -9.385 -1.089 1.00 93.38 247 PRO A N 1
ATOM 1899 C CA . PRO A 1 247 ? -7.609 -10.266 -0.859 1.00 93.38 247 PRO A CA 1
ATOM 1900 C C . PRO A 1 247 ? -8.595 -10.190 -2.027 1.00 93.38 247 PRO A C 1
ATOM 1902 O O . PRO A 1 247 ? -8.878 -9.103 -2.527 1.00 93.38 247 PRO A O 1
ATOM 1905 N N . ILE A 1 248 ? -9.139 -11.338 -2.427 1.00 91.81 248 ILE A N 1
ATOM 1906 C CA . ILE A 1 248 ? -10.284 -11.406 -3.339 1.00 91.81 248 ILE A CA 1
ATOM 1907 C C . ILE A 1 248 ? -11.540 -11.488 -2.478 1.00 91.81 248 ILE A C 1
ATOM 1909 O O . ILE A 1 248 ? -11.623 -12.342 -1.594 1.00 91.81 248 ILE A O 1
ATOM 1913 N N . LEU A 1 249 ? -12.470 -10.565 -2.698 1.00 89.81 249 LEU A N 1
ATOM 1914 C CA . LEU A 1 249 ? -13.720 -10.474 -1.954 1.00 89.81 249 LEU A CA 1
ATOM 1915 C C . LEU A 1 249 ? -14.883 -10.989 -2.800 1.00 89.81 249 LEU A C 1
ATOM 1917 O O . LEU A 1 249 ? -14.909 -10.800 -4.016 1.00 89.81 249 LEU A O 1
ATOM 1921 N N . ASP A 1 250 ? -15.852 -11.616 -2.142 1.00 87.19 250 ASP A N 1
ATOM 1922 C CA . ASP A 1 250 ? -17.086 -12.063 -2.784 1.00 87.19 250 ASP A CA 1
ATOM 1923 C C . ASP A 1 250 ? -18.028 -10.872 -3.015 1.00 87.19 250 ASP A C 1
ATOM 1925 O O . ASP A 1 250 ? -17.963 -9.878 -2.288 1.00 87.19 250 ASP A O 1
ATOM 1929 N N . ALA A 1 251 ? -18.953 -10.990 -3.974 1.00 84.38 251 ALA A N 1
ATOM 1930 C CA . ALA A 1 251 ? -19.903 -9.924 -4.324 1.00 84.38 251 ALA A CA 1
ATOM 1931 C C . ALA A 1 251 ? -20.794 -9.466 -3.150 1.00 84.38 251 ALA A C 1
ATOM 1933 O O . ALA A 1 251 ? -21.250 -8.325 -3.133 1.00 84.38 251 ALA A O 1
ATOM 1934 N N . ASP A 1 252 ? -21.013 -10.341 -2.166 1.00 88.12 252 ASP A N 1
ATOM 1935 C CA . ASP A 1 252 ? -21.823 -10.069 -0.973 1.00 88.12 252 ASP A CA 1
ATOM 1936 C C . ASP A 1 252 ? -20.998 -9.524 0.209 1.00 88.12 252 ASP A C 1
ATOM 1938 O O . ASP A 1 252 ? -21.514 -9.383 1.322 1.00 88.12 252 ASP A O 1
ATOM 1942 N N . SER A 1 253 ? -19.707 -9.238 0.003 1.00 91.38 253 SER A N 1
ATOM 1943 C CA . SER A 1 253 ? -18.837 -8.729 1.063 1.00 91.38 253 SER A CA 1
ATOM 1944 C C . SER A 1 253 ? -19.354 -7.381 1.582 1.00 91.38 253 SER A C 1
ATOM 1946 O O . SER A 1 253 ? -19.603 -6.467 0.792 1.00 91.38 253 SER A O 1
ATOM 1948 N N . PRO A 1 254 ? -19.521 -7.213 2.908 1.00 93.31 254 PRO A N 1
ATOM 1949 C CA . PRO A 1 254 ? -20.015 -5.962 3.462 1.00 93.31 254 PRO A CA 1
ATOM 1950 C C . PRO A 1 254 ? -19.009 -4.837 3.202 1.00 93.31 254 PRO A C 1
ATOM 1952 O O . PRO A 1 254 ? -17.798 -5.066 3.184 1.00 93.31 254 PRO A O 1
ATOM 1955 N N . TYR A 1 255 ? -19.501 -3.607 3.055 1.00 91.88 255 TYR A N 1
ATOM 1956 C CA . TYR A 1 255 ? -18.652 -2.448 2.801 1.00 91.88 255 TYR A CA 1
ATOM 1957 C C . TYR A 1 255 ? -19.248 -1.166 3.386 1.00 91.88 255 TYR A C 1
ATOM 1959 O O . TYR A 1 255 ? -20.394 -0.809 3.107 1.00 91.88 255 TYR A O 1
ATOM 1967 N N . TYR A 1 256 ? -18.453 -0.442 4.169 1.00 90.69 256 TYR A N 1
ATOM 1968 C CA . TYR A 1 256 ? -18.675 0.968 4.469 1.00 90.69 256 TYR A CA 1
ATOM 1969 C C . TYR A 1 256 ? -17.357 1.652 4.826 1.00 90.69 256 TYR A C 1
ATOM 1971 O O . TYR A 1 256 ? -16.475 1.064 5.448 1.00 90.69 256 TYR A O 1
ATOM 1979 N N . VAL A 1 257 ? -17.243 2.938 4.504 1.00 91.19 257 VAL A N 1
ATOM 1980 C CA . VAL A 1 257 ? -16.046 3.720 4.830 1.00 91.19 257 VAL A CA 1
ATOM 1981 C C . VAL A 1 257 ? -16.192 4.358 6.208 1.00 91.19 257 VAL A C 1
ATOM 1983 O O . VAL A 1 257 ? -17.135 5.112 6.464 1.00 91.19 257 VAL A O 1
ATOM 1986 N N . ILE A 1 258 ? -15.254 4.080 7.112 1.00 91.75 258 ILE A N 1
ATOM 1987 C CA . ILE A 1 258 ? -15.186 4.745 8.417 1.00 91.75 258 ILE A CA 1
ATOM 1988 C C . ILE A 1 258 ? -14.901 6.235 8.184 1.00 91.75 258 ILE A C 1
ATOM 1990 O O . ILE A 1 258 ? -14.013 6.594 7.426 1.00 91.75 258 ILE A O 1
ATOM 1994 N N . GLY A 1 259 ? -15.674 7.126 8.807 1.00 87.19 259 GLY A N 1
ATOM 1995 C CA . GLY A 1 259 ? -15.536 8.578 8.603 1.00 87.19 259 GLY A CA 1
ATOM 1996 C C . GLY A 1 259 ? -16.165 9.110 7.306 1.00 87.19 259 GLY A C 1
ATOM 1997 O O . GLY A 1 259 ? -16.370 10.319 7.201 1.00 87.19 259 GLY A O 1
ATOM 1998 N N . GLY A 1 260 ? -16.552 8.228 6.378 1.00 78.12 260 GLY A N 1
ATOM 1999 C CA . GLY A 1 260 ? -17.322 8.575 5.189 1.00 78.12 260 GLY A CA 1
ATOM 2000 C C . GLY A 1 260 ? -18.770 8.947 5.524 1.00 78.12 260 GLY A C 1
ATOM 2001 O O . GLY A 1 260 ? -19.413 8.337 6.385 1.00 78.12 260 GLY A O 1
ATOM 2002 N N . GLY A 1 261 ? -19.287 9.969 4.842 1.00 65.75 261 GLY A N 1
ATOM 2003 C CA . GLY A 1 261 ? -20.716 10.266 4.821 1.00 65.75 261 GLY A CA 1
ATOM 2004 C C . GLY A 1 261 ? -21.404 9.412 3.760 1.00 65.75 261 GLY A C 1
ATOM 2005 O O . GLY A 1 261 ? -20.990 9.456 2.602 1.00 65.75 261 GLY A O 1
ATOM 2006 N N . ASN A 1 262 ? -22.434 8.668 4.165 1.00 47.50 262 ASN A N 1
ATOM 2007 C CA . ASN A 1 262 ? -23.371 8.015 3.246 1.00 47.50 262 ASN A CA 1
ATOM 2008 C C . ASN A 1 262 ? -24.371 9.031 2.691 1.00 47.50 262 ASN A C 1
ATOM 2010 O O . ASN A 1 262 ? -24.842 9.880 3.491 1.00 47.50 262 ASN A O 1
#

pLDDT: mean 78.92, std 25.54, range [26.77, 98.44]

Sequence (262 aa):
MKLIGLLTATAALFSLSSVFCVPLTSSLESGQQVSVSQQLGQEATTNSKAQAKPKKSGRRSFPKTAFEYAQMVEPELGVPPKINLDEAVEIPLYVNGERKFGHGLDWDNPNFLGKDTFSGSTLQRHAGQTAEGKPLPDVVWVSFGRNFSLSPEQVGGSVQFIGYNKRTGATAYFESSDHISPWVKVDDKTLRMRGTMPWIDNPTEFNQAFEPPGNVQCVQCHQADPFITNDFITAAKIPGTDEPVIPILDADSPYYVIGGGN

Foldseek 3Di:
DDDDDDDDDDDDDDDDDDDDDDDDDDDDDDDDDDDDDDDDDDDDDDDDPPPPDPPPPPFLAQDFFVLVNQVLCCVPAAGDDWDFLVPWFWQFWDAPNDTDAAKDDRTPFADPPNDIAHGQKTKAKDFTAHPVRHTDRQKIKMKIWGFDARFQVGGFTKIKMWMARQVAQEIFIKIFDRPCVVAWTADGGRRHIGGTQDGSVDRVRNRNGIGGCHPDDPCVVCVSPRQDDGRRQQSGADPPDSGGNDDDHDPPGHHDYRSDGD

Secondary structure (DSSP, 8-state):
------------PPPP-PPP-------------------------------------------SSHHHHHHHHHHHH-SPPPPBTTTSEE--EEETTEEE-SEES--SS--TTSS-EETT-EEEEEEEE-TT--EEEEEEEEEEEEE--SBTTB--EEEEEEEEETTT-EEEEEEE-S--TTTEEE-TTT--EEEB---TTSHHHHHHHEE--TTS-HHHHHTT-SS---HHHHT-B-TTSSSBSSPP--TT---EETT---

Radius of gyration: 27.7 Å; chains: 1; bounding box: 79×68×78 Å